Protein AF-A4XDZ7-F1 (afdb_monomer_lite)

Radius of gyration: 20.96 Å; chains: 1; bounding box: 52×63×55 Å

pLDDT: mean 89.03, std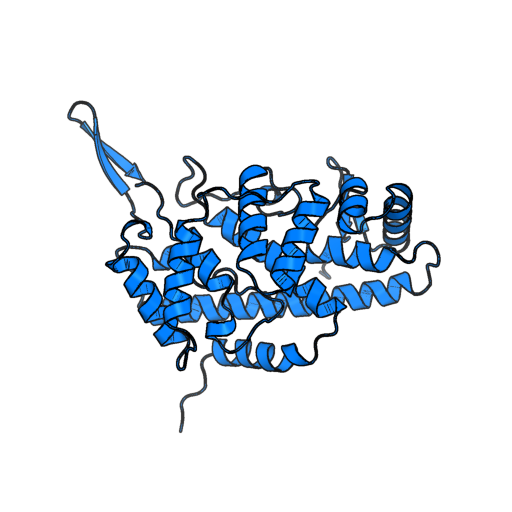 12.25, range [24.34, 98.31]

Foldseek 3Di:
DPDDDALLLVLVVVVLVCQVVDDPLLLLLLLLQQLLLQQLLLQLQPDDPPAPNPDDLDPQCSQLLRHPPVVVSQALLLVCLPQAFPSNVLSSVLSCLLVVHDHDDDCPLVLLVVLLVLLVVLPPAPPLLVSVVVSLCCCQPVPVLLAQFAWDWDQDPNDTDIDGDRGGPQSSNQSSQQRPCSSVPSPSGSHGLHQLRHSQSRYPDHPDDSSVVNSVSSSVSSVSSVVSSVQLVVQLVLQCVLCVPPPQAPCLSVLSSCCSRNHWGALSSSCRSVVHDSVRSVSSLVSCVVSQQWDQDPPPRTIHGDPDPPDD

InterPro domains:
  IPR036390 Winged helix DNA-binding domain superfamily [SSF46785] (253-297)

Organism: Novosphingobium aromaticivorans (strain ATCC 700278 / DSM 12444 / CCUG 56034 / CIP 105152 / NBRC 16084 / F199) (NCBI:txid279238)

Structure (mmCIF, N/CA/C/O backbone):
data_AF-A4XDZ7-F1
#
_entry.id   AF-A4XDZ7-F1
#
loop_
_atom_site.group_PDB
_atom_site.id
_atom_site.type_symbol
_atom_site.label_atom_id
_atom_site.label_alt_id
_atom_site.label_comp_id
_atom_site.label_asym_id
_atom_site.label_entity_id
_atom_site.label_seq_id
_atom_site.pdbx_PDB_ins_code
_atom_site.Cartn_x
_atom_site.Cartn_y
_atom_site.Cartn_z
_atom_site.occupancy
_atom_site.B_iso_or_equiv
_atom_site.auth_seq_id
_atom_site.auth_comp_id
_atom_site.auth_asym_id
_atom_site.auth_atom_id
_atom_site.pdbx_PDB_model_num
ATOM 1 N N . MET A 1 1 ? 12.292 -34.905 -16.513 1.00 53.25 1 MET A N 1
ATOM 2 C CA . MET A 1 1 ? 11.848 -34.264 -15.256 1.00 53.25 1 MET A CA 1
ATOM 3 C C . MET A 1 1 ? 11.649 -32.793 -15.546 1.00 53.25 1 MET A C 1
ATOM 5 O O . MET A 1 1 ? 12.565 -32.198 -16.099 1.00 53.25 1 MET A O 1
ATOM 9 N N . ALA A 1 2 ? 10.475 -32.234 -15.251 1.00 60.84 2 ALA A N 1
ATOM 10 C CA . ALA A 1 2 ? 10.301 -30.785 -15.309 1.00 60.84 2 ALA A CA 1
ATOM 11 C C . ALA A 1 2 ? 11.197 -30.134 -14.233 1.00 60.84 2 ALA A C 1
ATOM 13 O O . ALA A 1 2 ? 11.331 -30.719 -13.153 1.00 60.84 2 ALA A O 1
ATOM 14 N N . PRO A 1 3 ? 11.851 -28.996 -14.519 1.00 73.25 3 PRO A N 1
ATOM 15 C CA . PRO A 1 3 ? 12.635 -28.286 -13.516 1.00 73.25 3 PRO A CA 1
ATOM 16 C C . PRO A 1 3 ? 11.739 -27.861 -12.346 1.00 73.25 3 PRO A C 1
ATOM 18 O O . PRO A 1 3 ? 10.556 -27.572 -12.537 1.00 73.25 3 PRO A O 1
ATOM 21 N N . SER A 1 4 ? 12.297 -27.835 -11.134 1.00 78.38 4 SER A N 1
ATOM 22 C CA . SER A 1 4 ? 11.591 -27.302 -9.966 1.00 78.38 4 SER A CA 1
ATOM 23 C C . SER A 1 4 ? 11.175 -25.850 -10.225 1.00 78.38 4 SER A C 1
ATOM 25 O O . SER A 1 4 ? 11.979 -25.094 -10.780 1.00 78.38 4 SER A O 1
ATOM 27 N N . PRO A 1 5 ? 9.959 -25.440 -9.824 1.00 81.94 5 PRO A N 1
ATOM 28 C CA . PRO A 1 5 ? 9.524 -24.064 -10.008 1.00 81.94 5 PRO A CA 1
ATOM 29 C C . PRO A 1 5 ? 10.437 -23.114 -9.217 1.00 81.94 5 PRO A C 1
ATOM 31 O O . PRO A 1 5 ? 10.864 -23.461 -8.107 1.00 81.94 5 PRO A O 1
ATOM 34 N N . PRO A 1 6 ? 10.755 -21.924 -9.751 1.00 83.81 6 PRO A N 1
ATOM 35 C CA . PRO A 1 6 ? 11.525 -20.928 -9.024 1.00 83.81 6 PRO A CA 1
ATOM 36 C C . PRO A 1 6 ? 10.811 -20.497 -7.724 1.00 83.81 6 PRO A C 1
ATOM 38 O O . PRO A 1 6 ? 9.577 -20.509 -7.666 1.00 83.81 6 PRO A O 1
ATOM 41 N N . PRO A 1 7 ? 11.557 -20.082 -6.679 1.00 86.25 7 PRO A N 1
ATOM 42 C CA . PRO A 1 7 ? 11.000 -19.775 -5.354 1.00 86.25 7 PRO A CA 1
ATOM 43 C C . PRO A 1 7 ? 9.827 -18.788 -5.366 1.00 86.25 7 PRO A C 1
ATOM 45 O O . PRO A 1 7 ? 8.826 -19.009 -4.680 1.00 86.25 7 PRO A O 1
ATOM 48 N N . TRP A 1 8 ? 9.900 -17.762 -6.215 1.00 89.69 8 TRP A N 1
ATOM 49 C CA . TRP A 1 8 ? 8.858 -16.746 -6.327 1.00 89.69 8 TRP A CA 1
ATOM 50 C C . TRP A 1 8 ? 7.510 -17.314 -6.792 1.00 89.69 8 TRP A C 1
ATOM 52 O O . TRP A 1 8 ? 6.468 -16.859 -6.324 1.00 89.69 8 TRP A O 1
ATOM 62 N N . GLN A 1 9 ? 7.498 -18.343 -7.652 1.00 91.62 9 GLN A N 1
ATOM 63 C CA . GLN A 1 9 ? 6.253 -18.989 -8.090 1.00 91.62 9 GLN A CA 1
ATOM 64 C C . GLN A 1 9 ? 5.563 -19.686 -6.919 1.00 91.62 9 GLN A C 1
ATOM 66 O O . GLN A 1 9 ? 4.347 -19.596 -6.774 1.00 91.62 9 GLN A O 1
ATOM 71 N N . LEU A 1 10 ? 6.335 -20.334 -6.041 1.00 90.69 10 LEU A N 1
ATOM 72 C CA . LEU A 1 10 ? 5.794 -20.953 -4.831 1.00 90.69 10 LEU A CA 1
ATOM 73 C C . LEU A 1 10 ? 5.268 -19.901 -3.848 1.00 90.69 10 LEU A C 1
ATOM 75 O O . LEU A 1 10 ? 4.227 -20.117 -3.227 1.00 90.69 10 LEU A O 1
ATOM 79 N N . ALA A 1 11 ? 5.965 -18.771 -3.699 1.00 90.44 11 ALA A N 1
ATOM 80 C CA . ALA A 1 11 ? 5.512 -17.670 -2.851 1.00 90.44 11 ALA A CA 1
ATOM 81 C C . ALA A 1 11 ? 4.182 -17.082 -3.352 1.00 90.44 11 ALA A C 1
ATOM 83 O O . ALA A 1 11 ? 3.238 -16.948 -2.571 1.00 90.44 11 ALA A O 1
ATOM 84 N N . LEU A 1 12 ? 4.070 -16.810 -4.655 1.00 93.25 12 LEU A N 1
ATOM 85 C CA . LEU A 1 12 ? 2.840 -16.299 -5.261 1.00 93.25 12 LEU A CA 1
ATOM 86 C C . LEU A 1 12 ? 1.696 -17.313 -5.223 1.00 93.25 12 LEU A C 1
ATOM 88 O O . LEU A 1 12 ? 0.592 -16.933 -4.852 1.00 93.25 12 LEU A O 1
ATOM 92 N N . ALA A 1 13 ? 1.947 -18.595 -5.500 1.00 92.62 13 ALA A N 1
ATOM 93 C CA . ALA A 1 13 ? 0.916 -19.634 -5.424 1.00 92.62 13 ALA A CA 1
ATOM 94 C C . ALA A 1 13 ? 0.343 -19.782 -4.002 1.00 92.62 13 ALA A C 1
ATOM 96 O O . ALA A 1 13 ? -0.850 -20.016 -3.817 1.00 92.62 13 ALA A O 1
ATOM 97 N N . ARG A 1 14 ? 1.177 -19.606 -2.966 1.00 92.81 14 ARG A N 1
ATOM 98 C CA . ARG A 1 14 ? 0.709 -19.575 -1.568 1.00 92.81 14 ARG A CA 1
ATOM 99 C C . ARG A 1 14 ? -0.172 -18.362 -1.287 1.00 92.81 14 ARG A C 1
ATOM 101 O O . ARG A 1 14 ? -1.164 -18.500 -0.577 1.00 92.81 14 ARG A O 1
ATOM 108 N N . LEU A 1 15 ? 0.184 -17.193 -1.823 1.00 93.56 15 LEU A N 1
ATOM 109 C CA . LEU A 1 15 ? -0.649 -15.995 -1.714 1.00 93.56 15 LEU A CA 1
ATOM 110 C C . LEU A 1 15 ? -1.981 -16.196 -2.440 1.00 93.56 15 LEU A C 1
ATOM 112 O O . LEU A 1 15 ? -3.028 -16.001 -1.831 1.00 93.56 15 LEU A O 1
ATOM 116 N N . GLU A 1 16 ? -1.945 -16.656 -3.690 1.00 93.81 16 GLU A N 1
ATOM 117 C CA . GLU A 1 16 ? -3.125 -16.976 -4.495 1.00 93.81 16 GLU A CA 1
ATOM 118 C C . GLU A 1 16 ? -4.059 -17.941 -3.759 1.00 93.81 16 GLU A C 1
ATOM 120 O O . GLU A 1 16 ? -5.249 -17.666 -3.623 1.00 93.81 16 GLU A O 1
ATOM 125 N N . GLY A 1 17 ? -3.514 -19.020 -3.189 1.00 93.62 17 GLY A N 1
ATOM 126 C CA . GLY A 1 17 ? -4.283 -19.985 -2.410 1.00 93.62 17 GLY A CA 1
ATOM 127 C C . GLY A 1 17 ? -4.853 -19.429 -1.101 1.00 93.62 17 GLY A C 1
ATOM 128 O O . GLY A 1 17 ? -5.875 -19.923 -0.634 1.00 93.62 17 GLY A O 1
ATOM 129 N N . ALA A 1 18 ? -4.235 -18.407 -0.499 1.00 92.56 18 ALA A N 1
ATOM 130 C CA . ALA A 1 18 ? -4.707 -17.798 0.746 1.00 92.56 18 ALA A CA 1
ATOM 131 C C . ALA A 1 18 ? -5.792 -16.731 0.524 1.00 92.56 18 ALA A C 1
ATOM 133 O O . ALA A 1 18 ? -6.675 -16.567 1.369 1.00 92.56 18 ALA A O 1
ATOM 134 N N . LEU A 1 19 ? -5.731 -16.008 -0.598 1.00 93.00 19 LEU A N 1
ATOM 135 C CA . LEU A 1 19 ? -6.577 -14.849 -0.893 1.00 93.00 19 LEU A CA 1
ATOM 136 C C . LEU A 1 19 ? -8.094 -15.113 -0.783 1.00 93.00 19 LEU A C 1
ATOM 138 O O . LEU A 1 19 ? -8.770 -14.301 -0.144 1.00 93.00 19 LEU A O 1
ATOM 142 N N . PRO A 1 20 ? -8.653 -16.218 -1.320 1.00 92.19 20 PRO A N 1
ATOM 143 C CA . PRO A 1 20 ? -10.088 -16.501 -1.226 1.00 92.19 20 PRO A CA 1
ATOM 144 C C . PRO A 1 20 ? -10.600 -16.724 0.201 1.00 92.19 20 PRO A C 1
ATOM 146 O O . PRO A 1 20 ? -11.795 -16.592 0.448 1.00 92.19 20 PRO A O 1
ATOM 149 N N . PHE A 1 21 ? -9.713 -17.064 1.140 1.00 92.31 21 PHE A N 1
ATOM 150 C CA . PHE A 1 21 ? -10.066 -17.398 2.523 1.00 92.31 21 PHE A CA 1
ATOM 151 C C . PHE A 1 21 ? -9.830 -16.243 3.500 1.00 92.31 21 PHE A C 1
ATOM 153 O O . PHE A 1 21 ? -9.976 -16.411 4.713 1.00 92.31 21 PHE A O 1
ATOM 160 N N . LEU A 1 22 ? -9.448 -15.064 3.002 1.00 93.88 22 LEU A N 1
ATOM 161 C CA . LEU A 1 22 ? -9.273 -13.897 3.854 1.00 93.88 22 LEU A CA 1
ATOM 162 C C . LEU A 1 22 ? -10.634 -13.378 4.326 1.00 93.88 22 LEU A C 1
ATOM 164 O O . LEU A 1 22 ? -11.476 -12.971 3.527 1.00 93.88 22 LEU A O 1
ATOM 168 N N . GLY A 1 23 ? -10.824 -13.326 5.646 1.00 94.19 23 GLY A N 1
ATOM 169 C CA . GLY A 1 23 ? -11.923 -12.572 6.245 1.00 94.19 23 GLY A CA 1
ATOM 170 C C . GLY A 1 23 ? -11.817 -11.076 5.923 1.00 94.19 23 GLY A C 1
ATOM 171 O O . GLY A 1 23 ? -10.728 -10.564 5.643 1.00 94.19 23 GLY A O 1
ATOM 172 N N . ALA A 1 24 ? -12.942 -10.359 5.995 1.00 94.06 24 ALA A N 1
ATOM 173 C CA . ALA A 1 24 ? -13.018 -8.941 5.630 1.00 94.06 24 ALA A CA 1
ATOM 174 C C . ALA A 1 24 ? -11.997 -8.068 6.387 1.00 94.06 24 ALA A C 1
ATOM 176 O O . ALA A 1 24 ? -11.350 -7.212 5.782 1.00 94.06 24 ALA A O 1
ATOM 177 N N . GLU A 1 25 ? -11.799 -8.327 7.681 1.00 94.38 25 GLU A N 1
ATOM 178 C CA . GLU A 1 25 ? -10.855 -7.592 8.530 1.00 94.38 25 GLU A CA 1
ATOM 179 C C . GLU A 1 25 ? -9.396 -7.840 8.131 1.00 94.38 25 GLU A C 1
ATOM 181 O O . GLU A 1 25 ? -8.616 -6.897 7.991 1.00 94.38 25 GLU A O 1
ATOM 186 N N . VAL A 1 26 ? -9.025 -9.095 7.861 1.00 96.88 26 VAL A N 1
ATOM 187 C CA . VAL A 1 26 ? -7.673 -9.435 7.393 1.00 96.88 26 VAL A CA 1
ATOM 188 C C . VAL A 1 26 ? -7.421 -8.819 6.020 1.00 96.88 26 VAL A C 1
ATOM 190 O O . VAL A 1 26 ? -6.365 -8.231 5.803 1.00 96.88 26 VAL A O 1
ATOM 193 N N . GLY A 1 27 ? -8.397 -8.883 5.109 1.00 97.06 27 GLY A N 1
ATOM 194 C CA . GLY A 1 27 ? -8.302 -8.249 3.794 1.00 97.06 27 GLY A CA 1
ATOM 195 C C . GLY A 1 27 ? -8.123 -6.731 3.891 1.00 97.06 27 GLY A C 1
ATOM 196 O O . GL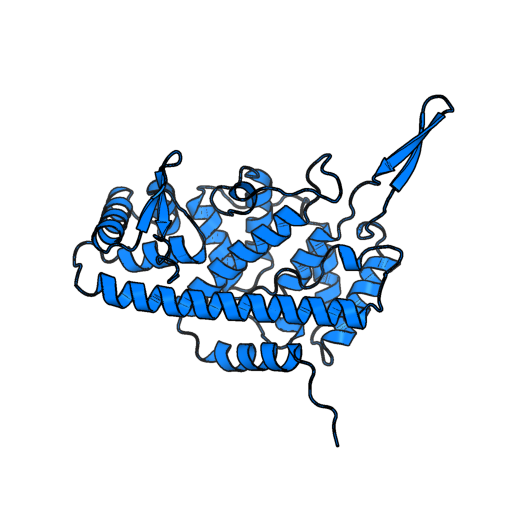Y A 1 27 ? -7.230 -6.168 3.263 1.00 97.06 27 GLY A O 1
ATOM 197 N N . GLN A 1 28 ? -8.913 -6.051 4.724 1.00 97.25 28 GLN A N 1
ATOM 198 C CA . GLN A 1 28 ? -8.754 -4.612 4.955 1.00 97.25 28 GLN A CA 1
ATOM 199 C C . GLN A 1 28 ? -7.403 -4.280 5.608 1.00 97.25 28 GLN A C 1
ATOM 201 O O . GLN A 1 28 ? -6.736 -3.332 5.190 1.00 97.25 28 GLN A O 1
ATOM 206 N N . GLY A 1 29 ? -6.976 -5.071 6.594 1.00 97.44 29 GLY A N 1
ATOM 207 C CA . GLY A 1 29 ? -5.685 -4.906 7.255 1.00 97.44 29 GLY A CA 1
ATOM 208 C C . GLY A 1 29 ? -4.510 -5.093 6.292 1.00 97.44 29 GLY A C 1
ATOM 209 O O . GLY A 1 29 ? -3.557 -4.315 6.342 1.00 97.44 29 GLY A O 1
ATOM 210 N N . LEU A 1 30 ? -4.597 -6.061 5.374 1.00 98.06 30 LEU A N 1
ATOM 211 C CA . LEU A 1 30 ? -3.591 -6.293 4.337 1.00 98.06 30 LEU A CA 1
ATOM 212 C C . LEU A 1 30 ? -3.538 -5.143 3.325 1.00 98.06 30 LEU A C 1
ATOM 214 O O . LEU A 1 30 ? -2.443 -4.717 2.960 1.00 98.06 30 LEU A O 1
ATOM 218 N N . ALA A 1 31 ? -4.685 -4.584 2.927 1.00 98.12 31 ALA A N 1
ATOM 219 C CA . ALA A 1 31 ? -4.721 -3.437 2.018 1.00 98.12 31 ALA A CA 1
ATOM 220 C C . ALA A 1 31 ? -4.061 -2.197 2.644 1.00 98.12 31 ALA A C 1
ATOM 222 O O . ALA A 1 31 ? -3.269 -1.516 1.992 1.00 98.12 31 ALA A O 1
ATOM 223 N N . LEU A 1 32 ? -4.339 -1.927 3.924 1.00 98.31 32 LEU A N 1
ATOM 224 C CA . LEU A 1 32 ? -3.713 -0.837 4.680 1.00 98.31 32 LEU A CA 1
ATOM 225 C C . LEU A 1 32 ? -2.198 -1.057 4.857 1.00 98.31 32 LEU A C 1
ATOM 227 O O . LEU A 1 32 ? -1.417 -0.126 4.655 1.00 98.31 32 LEU A O 1
ATOM 231 N N . ALA A 1 33 ? -1.772 -2.285 5.176 1.00 97.69 33 ALA A N 1
ATOM 232 C CA . ALA A 1 33 ? -0.355 -2.636 5.301 1.00 97.69 33 ALA A CA 1
ATOM 233 C C . ALA A 1 33 ? 0.390 -2.517 3.961 1.00 97.69 33 ALA A C 1
ATOM 235 O O . ALA A 1 33 ? 1.475 -1.933 3.908 1.00 97.69 33 ALA A O 1
ATOM 236 N N . SER A 1 34 ? -0.236 -2.974 2.874 1.00 97.06 34 SER A N 1
ATOM 237 C CA . SER A 1 34 ? 0.281 -2.848 1.508 1.00 97.06 34 SER A CA 1
ATOM 238 C C . SER A 1 34 ? 0.445 -1.387 1.106 1.00 97.06 34 SER A C 1
ATOM 240 O O . SER A 1 34 ? 1.473 -1.015 0.548 1.00 97.06 34 SER A O 1
ATOM 242 N N . LEU A 1 35 ? -0.525 -0.531 1.445 1.00 97.19 35 LEU A N 1
ATOM 243 C CA . LEU A 1 35 ? -0.445 0.909 1.201 1.00 97.19 35 LEU A CA 1
ATOM 244 C C . LEU A 1 35 ? 0.728 1.554 1.957 1.00 97.19 35 LEU A C 1
ATOM 246 O O . LEU A 1 35 ? 1.476 2.346 1.385 1.00 97.19 35 LEU A O 1
ATOM 250 N N . ARG A 1 36 ? 0.928 1.183 3.228 1.00 96.00 36 ARG A N 1
ATOM 251 C CA . ARG A 1 36 ? 2.068 1.640 4.038 1.00 96.00 36 ARG A CA 1
ATOM 252 C C . ARG A 1 36 ? 3.406 1.194 3.439 1.00 96.00 36 ARG A C 1
ATOM 254 O O . ARG A 1 36 ? 4.349 1.983 3.402 1.00 96.00 36 ARG A O 1
ATOM 261 N N . ARG A 1 37 ? 3.507 -0.053 2.968 1.00 95.69 37 ARG A N 1
ATOM 262 C CA . ARG A 1 37 ? 4.718 -0.567 2.310 1.00 95.69 37 ARG A CA 1
ATOM 263 C C . ARG A 1 37 ? 4.988 0.142 0.991 1.00 95.69 37 ARG A C 1
ATOM 265 O O . ARG A 1 37 ? 6.116 0.557 0.741 1.00 95.69 37 ARG A O 1
ATOM 272 N N . LEU A 1 38 ? 3.953 0.316 0.180 1.00 95.94 38 LEU A N 1
ATOM 273 C CA . LEU A 1 38 ? 4.047 1.013 -1.091 1.00 95.94 38 LEU A CA 1
ATOM 274 C C . LEU A 1 38 ? 4.519 2.454 -0.904 1.00 95.94 38 LEU A C 1
ATOM 276 O O . 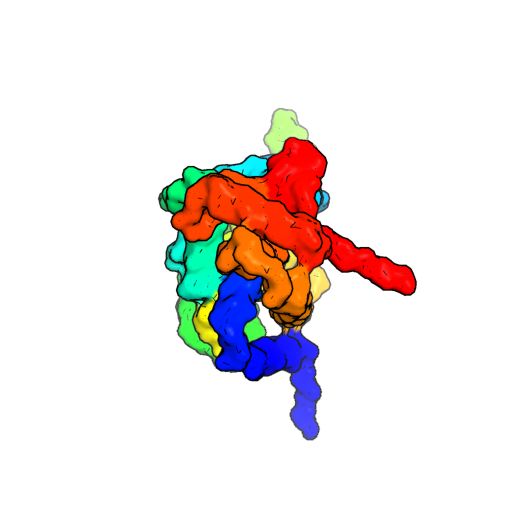LEU A 1 38 ? 5.385 2.892 -1.646 1.00 95.94 38 LEU A O 1
ATOM 280 N N . TRP A 1 39 ? 4.038 3.153 0.128 1.00 95.94 39 TRP A N 1
ATOM 281 C CA . TRP A 1 39 ? 4.538 4.484 0.474 1.00 95.94 39 TRP A CA 1
ATOM 282 C C . TRP A 1 39 ? 6.034 4.487 0.800 1.00 95.94 39 TRP A C 1
ATOM 284 O O . TRP A 1 39 ? 6.760 5.357 0.335 1.00 95.94 39 TRP A O 1
ATOM 294 N N . ARG A 1 40 ? 6.526 3.503 1.563 1.00 92.38 40 ARG A N 1
ATOM 295 C CA . ARG A 1 40 ? 7.960 3.388 1.871 1.00 92.38 40 ARG A CA 1
ATOM 296 C C . ARG A 1 40 ? 8.801 3.214 0.604 1.00 92.38 40 ARG A C 1
ATOM 298 O O . ARG A 1 40 ? 9.848 3.842 0.487 1.00 92.38 40 ARG A O 1
ATOM 305 N N . VAL A 1 41 ? 8.348 2.366 -0.320 1.00 91.75 41 VAL A N 1
ATOM 306 C CA . VAL A 1 41 ? 9.013 2.166 -1.617 1.00 91.75 41 VAL A CA 1
ATOM 307 C C . VAL A 1 41 ? 8.944 3.440 -2.455 1.00 91.75 41 VAL A C 1
ATOM 309 O O . VAL A 1 41 ? 9.969 3.877 -2.966 1.00 91.75 41 VAL A O 1
ATOM 312 N N . HIS A 1 42 ? 7.771 4.075 -2.518 1.00 91.44 42 HIS A N 1
ATOM 313 C CA . HIS A 1 42 ? 7.560 5.339 -3.217 1.00 91.44 42 HIS A CA 1
ATOM 314 C C . HIS A 1 42 ? 8.506 6.416 -2.706 1.00 91.44 42 HIS A C 1
ATOM 316 O O . HIS A 1 42 ? 9.269 6.951 -3.484 1.00 91.44 42 HIS A O 1
ATOM 322 N N . VAL A 1 43 ? 8.555 6.683 -1.401 1.00 88.69 43 VAL A N 1
ATOM 323 C CA . VAL A 1 43 ? 9.436 7.717 -0.836 1.00 88.69 43 VAL A CA 1
ATOM 324 C C . VAL A 1 43 ? 10.918 7.396 -1.034 1.00 88.69 43 VAL A C 1
ATOM 326 O O . VAL A 1 43 ? 11.705 8.312 -1.227 1.00 88.69 43 VAL A O 1
ATOM 329 N N . ARG A 1 44 ? 11.327 6.124 -1.017 1.00 85.00 44 ARG A N 1
ATOM 330 C CA . ARG A 1 44 ? 12.711 5.753 -1.354 1.00 85.00 44 ARG A CA 1
ATOM 331 C C . ARG A 1 44 ? 13.038 6.082 -2.815 1.00 85.00 44 ARG A C 1
ATOM 333 O O . ARG A 1 44 ? 14.130 6.560 -3.111 1.00 85.00 44 ARG A O 1
ATOM 340 N N . ASP A 1 45 ? 12.104 5.782 -3.714 1.00 81.12 45 ASP A N 1
ATOM 341 C CA . ASP A 1 45 ? 12.342 5.821 -5.153 1.00 81.12 45 ASP A CA 1
ATOM 342 C C . ASP A 1 45 ? 11.987 7.170 -5.789 1.00 81.12 45 ASP A C 1
ATOM 344 O O . ASP A 1 45 ? 12.520 7.495 -6.844 1.00 81.12 45 ASP A O 1
ATOM 348 N N . PHE A 1 46 ? 11.101 7.960 -5.193 1.00 77.69 46 PHE A N 1
ATOM 349 C CA . PHE A 1 46 ? 10.625 9.216 -5.754 1.00 77.69 46 PHE A CA 1
ATOM 350 C C . PHE A 1 46 ? 11.777 10.224 -5.868 1.00 77.69 46 PHE A C 1
ATOM 352 O O . PHE A 1 46 ? 12.647 10.271 -5.000 1.00 77.69 46 PHE A O 1
ATOM 359 N N . PRO A 1 47 ? 11.847 11.024 -6.940 1.00 68.50 47 PRO A N 1
ATOM 360 C CA . PRO A 1 47 ? 12.874 12.038 -7.085 1.00 68.50 47 PRO A CA 1
ATOM 361 C C . PRO A 1 47 ? 12.518 13.248 -6.223 1.00 68.50 47 PRO A C 1
ATOM 363 O O . PRO A 1 47 ? 11.911 14.203 -6.699 1.00 68.50 47 PRO A O 1
ATOM 366 N N . GLN A 1 48 ? 12.876 13.232 -4.940 1.00 65.62 48 GLN A N 1
ATOM 367 C CA . GLN A 1 48 ? 12.854 14.479 -4.183 1.00 65.62 48 GLN A CA 1
ATOM 368 C C . GLN A 1 48 ? 14.011 15.374 -4.643 1.00 65.62 48 GLN A C 1
ATOM 370 O O . GLN A 1 48 ? 15.103 14.892 -4.960 1.00 65.62 48 GLN A O 1
ATOM 375 N N . GLU A 1 49 ? 13.764 16.682 -4.688 1.00 55.09 49 GLU A N 1
ATOM 376 C CA . GLU A 1 49 ? 14.723 17.679 -5.169 1.00 55.09 49 GLU A CA 1
ATOM 377 C C . GLU A 1 49 ? 16.121 17.472 -4.551 1.00 55.09 49 GLU A C 1
ATOM 379 O O . GLU A 1 49 ? 16.282 17.449 -3.331 1.00 55.09 49 GLU A O 1
ATOM 384 N N . ASN A 1 50 ? 17.141 17.343 -5.409 1.00 46.59 50 ASN A N 1
ATOM 385 C CA . ASN A 1 50 ? 18.569 17.316 -5.054 1.00 46.59 50 ASN A CA 1
ATOM 386 C C . ASN A 1 50 ? 19.055 16.160 -4.166 1.00 46.59 50 ASN A C 1
ATOM 388 O O . ASN A 1 50 ? 20.121 16.260 -3.554 1.00 46.59 50 ASN A O 1
ATOM 392 N N . GLN A 1 51 ? 18.333 15.045 -4.099 1.00 56.12 51 GLN A N 1
ATOM 393 C CA . GLN A 1 51 ? 18.775 13.913 -3.294 1.00 56.12 51 GLN A CA 1
ATOM 394 C C . GLN A 1 51 ? 19.529 12.894 -4.163 1.00 56.12 51 GLN A C 1
ATOM 396 O O . GLN A 1 51 ? 18.960 12.213 -5.020 1.00 56.12 51 GLN A O 1
ATOM 401 N N . GLY A 1 52 ? 20.851 12.824 -3.963 1.00 50.81 52 GLY A N 1
ATOM 402 C CA . GLY A 1 52 ? 21.746 11.893 -4.659 1.00 50.81 52 GLY A CA 1
ATOM 403 C C . GLY A 1 52 ? 21.316 10.419 -4.532 1.00 50.81 52 GLY A C 1
ATOM 404 O O . GLY A 1 52 ? 20.401 10.101 -3.771 1.00 50.81 52 GLY A O 1
ATOM 405 N N . PRO A 1 53 ? 21.935 9.491 -5.279 1.00 51.28 53 PRO A N 1
ATOM 406 C CA . PRO A 1 53 ? 21.499 8.089 -5.379 1.00 51.28 53 PRO A CA 1
ATOM 407 C C . PRO A 1 53 ? 21.441 7.326 -4.039 1.00 51.28 53 PRO A C 1
ATOM 409 O O . PRO A 1 53 ? 20.692 6.361 -3.927 1.00 51.28 53 PRO A O 1
ATOM 412 N N . GLU A 1 54 ? 22.154 7.786 -3.008 1.00 54.38 54 GLU A N 1
ATOM 413 C CA . GLU A 1 54 ? 22.168 7.200 -1.655 1.00 54.38 54 GLU A CA 1
ATOM 414 C C . GLU A 1 54 ? 21.107 7.786 -0.707 1.00 54.38 54 GLU A C 1
ATOM 416 O O . GLU A 1 54 ? 21.196 7.621 0.511 1.00 54.38 54 GLU A O 1
ATOM 421 N N . HIS A 1 55 ? 20.110 8.505 -1.233 1.00 63.31 55 HIS A N 1
ATOM 422 C CA . HIS A 1 55 ? 19.092 9.127 -0.398 1.00 63.31 55 HIS A CA 1
ATOM 423 C C . HIS A 1 55 ? 18.397 8.117 0.523 1.00 63.31 55 HIS A C 1
ATOM 425 O O . HIS A 1 55 ? 17.657 7.238 0.077 1.00 63.31 55 HIS A O 1
ATOM 431 N N . ASN A 1 56 ? 18.598 8.295 1.827 1.00 65.00 56 ASN A N 1
ATOM 432 C CA . ASN A 1 56 ? 17.797 7.656 2.850 1.00 65.00 56 ASN A CA 1
ATOM 433 C C . ASN A 1 56 ? 16.797 8.687 3.395 1.00 65.00 56 ASN A C 1
ATOM 435 O O . ASN A 1 56 ? 17.215 9.613 4.096 1.00 65.00 56 ASN A O 1
ATOM 439 N N . PRO A 1 57 ? 15.492 8.531 3.123 1.00 66.12 57 PRO A N 1
ATOM 440 C CA . PRO A 1 57 ? 14.470 9.471 3.579 1.00 66.12 57 PRO A CA 1
ATOM 441 C C . PRO A 1 57 ? 14.301 9.472 5.102 1.00 66.12 57 PRO A C 1
ATOM 443 O O . PRO A 1 57 ? 13.679 10.371 5.659 1.00 66.12 57 PRO A O 1
ATOM 446 N N . GLY A 1 58 ? 14.884 8.495 5.801 1.00 69.69 58 GLY A N 1
ATOM 447 C CA . GLY A 1 58 ? 14.726 8.331 7.236 1.00 69.69 58 GLY A CA 1
ATOM 448 C C . GLY A 1 58 ? 13.393 7.677 7.599 1.00 69.69 58 GLY A C 1
ATOM 449 O O . GLY A 1 58 ? 12.476 7.532 6.786 1.00 69.69 58 GLY A O 1
ATOM 450 N N . LEU A 1 59 ? 13.292 7.239 8.855 1.00 70.69 59 LEU A N 1
ATOM 451 C CA . LEU A 1 59 ? 12.141 6.473 9.346 1.00 70.69 59 LEU A CA 1
ATOM 452 C C . LEU A 1 59 ? 10.837 7.281 9.314 1.00 70.69 59 LEU A C 1
ATOM 454 O O . LEU A 1 59 ? 9.784 6.732 9.001 1.00 70.69 59 LEU A O 1
ATOM 458 N N . GLU A 1 60 ? 10.911 8.578 9.600 1.00 73.56 60 GLU A N 1
ATOM 459 C CA . GLU A 1 60 ? 9.739 9.455 9.677 1.00 73.56 60 GLU A CA 1
ATOM 460 C C . GLU A 1 60 ? 9.132 9.743 8.297 1.00 73.56 60 GLU A C 1
ATOM 462 O O . GLU A 1 60 ? 7.913 9.704 8.134 1.00 73.56 60 GLU A O 1
ATOM 467 N N . ALA A 1 61 ? 9.954 9.947 7.265 1.00 77.31 61 ALA A N 1
ATOM 468 C CA . ALA A 1 61 ? 9.461 10.130 5.901 1.00 77.31 61 ALA A CA 1
ATOM 469 C C . ALA A 1 61 ? 8.799 8.872 5.328 1.00 77.31 61 ALA A C 1
ATOM 471 O O . ALA A 1 61 ? 7.818 8.971 4.584 1.00 77.31 61 ALA A O 1
ATOM 472 N N . ALA A 1 62 ? 9.321 7.698 5.690 1.00 83.25 62 ALA A N 1
ATOM 473 C CA . ALA A 1 62 ? 8.797 6.396 5.292 1.00 83.25 62 ALA A CA 1
ATOM 474 C C . ALA A 1 62 ? 7.494 6.011 6.019 1.00 83.25 62 ALA A C 1
ATOM 476 O O . ALA A 1 62 ? 6.838 5.035 5.642 1.00 83.25 62 ALA A O 1
ATOM 477 N N . GLU A 1 63 ? 7.095 6.751 7.054 1.00 90.19 63 GLU A N 1
ATOM 478 C CA . GLU A 1 63 ? 5.856 6.523 7.788 1.00 90.19 63 GLU A CA 1
ATOM 479 C C . GLU A 1 63 ? 4.699 7.277 7.125 1.00 90.19 63 GLU A C 1
ATOM 481 O O . GLU A 1 63 ? 4.543 8.481 7.300 1.00 90.19 63 GLU A O 1
ATOM 486 N N . LEU A 1 64 ? 3.852 6.569 6.370 1.00 94.38 64 LEU A N 1
ATOM 487 C CA . LEU A 1 64 ? 2.764 7.159 5.573 1.00 94.38 64 LEU A CA 1
ATOM 488 C C . LEU A 1 64 ? 1.950 8.218 6.335 1.00 94.38 64 LEU A C 1
ATOM 490 O O . LEU A 1 64 ? 1.697 9.313 5.835 1.00 94.38 64 LEU A O 1
ATOM 494 N N . THR A 1 65 ? 1.558 7.936 7.573 1.00 93.25 65 THR A N 1
ATOM 495 C CA . THR A 1 65 ? 0.685 8.826 8.349 1.00 93.25 65 THR A CA 1
ATOM 496 C C . THR A 1 65 ? 1.402 10.046 8.939 1.00 93.25 65 THR A C 1
ATOM 498 O O . THR A 1 65 ? 0.737 11.058 9.203 1.00 93.25 65 THR A O 1
ATOM 501 N N . ARG A 1 66 ? 2.727 9.981 9.122 1.00 91.19 66 ARG A N 1
ATOM 502 C CA . ARG A 1 66 ? 3.552 11.031 9.749 1.00 91.19 66 ARG A CA 1
ATOM 503 C C . ARG A 1 66 ? 4.518 11.740 8.802 1.00 91.19 66 ARG A C 1
ATOM 505 O O . ARG A 1 66 ? 5.007 12.800 9.164 1.00 91.19 66 ARG A O 1
ATOM 512 N N . SER A 1 67 ? 4.728 11.222 7.595 1.00 90.00 67 SER A N 1
ATOM 513 C CA . SER A 1 67 ? 5.668 11.779 6.623 1.00 90.00 67 SER A CA 1
ATOM 514 C C . SER A 1 67 ? 5.467 13.278 6.402 1.00 90.00 67 SER A C 1
ATOM 516 O O . SER A 1 67 ? 4.325 13.745 6.251 1.00 90.00 67 SER A O 1
ATOM 518 N N . TRP A 1 68 ? 6.580 14.015 6.344 1.00 87.38 68 TRP A N 1
ATOM 519 C CA . TRP A 1 68 ? 6.603 15.449 6.055 1.00 87.38 68 TRP A CA 1
ATOM 520 C C . TRP A 1 68 ? 6.271 15.770 4.590 1.00 87.38 68 TRP A C 1
ATOM 522 O O . TRP A 1 68 ? 5.918 16.907 4.282 1.00 87.38 68 TRP A O 1
ATOM 532 N N . TYR A 1 69 ? 6.291 14.778 3.692 1.00 89.81 69 TYR A N 1
ATOM 533 C CA . TYR A 1 69 ? 5.890 14.922 2.289 1.00 89.81 69 TYR A CA 1
ATOM 534 C C . TYR A 1 69 ? 4.360 14.971 2.132 1.00 89.81 69 TYR A C 1
ATOM 536 O O . TYR A 1 69 ? 3.741 14.090 1.540 1.00 89.81 69 TYR A O 1
ATOM 544 N N . ALA A 1 70 ? 3.713 15.989 2.705 1.00 90.94 70 ALA A N 1
ATOM 545 C CA . ALA A 1 70 ? 2.254 16.050 2.800 1.00 90.94 70 ALA A CA 1
ATOM 546 C C . ALA A 1 70 ? 1.545 16.152 1.438 1.00 90.94 70 ALA A C 1
ATOM 548 O O . ALA A 1 70 ? 0.534 15.475 1.241 1.00 90.94 70 ALA A O 1
ATOM 549 N N . ASN A 1 71 ? 2.074 16.968 0.518 1.00 91.44 71 ASN A N 1
ATOM 550 C CA . ASN A 1 71 ? 1.520 17.123 -0.831 1.00 91.44 71 ASN A CA 1
ATOM 551 C C . ASN A 1 71 ? 1.713 15.844 -1.649 1.00 91.44 71 ASN A C 1
ATOM 553 O O . ASN A 1 71 ? 0.744 15.325 -2.190 1.00 91.44 71 ASN A O 1
ATOM 557 N N . GLU A 1 72 ? 2.924 15.284 -1.626 1.00 91.81 72 GLU A N 1
ATOM 558 C CA . GLU A 1 72 ? 3.233 14.024 -2.307 1.00 91.81 72 GLU A CA 1
ATOM 559 C C . GLU A 1 72 ? 2.365 12.879 -1.787 1.00 91.81 72 GLU A C 1
ATOM 561 O O . GLU A 1 72 ? 1.765 12.141 -2.557 1.00 91.81 72 GLU A O 1
ATOM 566 N N . ARG A 1 73 ? 2.197 12.774 -0.462 1.00 94.25 73 ARG A N 1
ATOM 567 C CA . ARG A 1 73 ? 1.291 11.795 0.144 1.00 94.25 73 ARG A CA 1
ATOM 568 C C . ARG A 1 73 ? -0.130 11.958 -0.368 1.00 94.25 73 ARG A C 1
ATOM 570 O O . ARG A 1 73 ? -0.794 10.960 -0.633 1.00 94.25 73 ARG A O 1
ATOM 577 N N . ARG A 1 74 ? -0.630 13.192 -0.455 1.00 95.88 74 ARG A N 1
ATOM 578 C CA . ARG A 1 74 ? -1.983 13.451 -0.953 1.00 95.88 74 ARG A CA 1
ATOM 579 C C . ARG A 1 74 ? -2.112 12.994 -2.404 1.00 95.88 74 ARG A C 1
ATOM 581 O O . ARG A 1 74 ? -3.088 12.318 -2.720 1.00 95.88 74 ARG A O 1
ATOM 588 N N . ASP A 1 75 ? -1.150 13.328 -3.252 1.00 94.75 75 ASP A N 1
ATOM 589 C CA . ASP A 1 75 ? -1.178 13.005 -4.679 1.00 94.75 75 ASP A CA 1
ATOM 590 C C . ASP A 1 75 ? -1.047 11.485 -4.900 1.00 94.75 75 ASP A C 1
ATOM 592 O O . ASP A 1 75 ? -1.908 10.889 -5.552 1.00 94.75 75 ASP A O 1
ATOM 596 N N . PHE A 1 76 ? -0.104 10.833 -4.211 1.00 95.62 76 PHE A N 1
ATOM 597 C CA . PHE A 1 76 ? 0.058 9.376 -4.144 1.00 95.62 76 PHE A CA 1
ATOM 598 C C . PHE A 1 76 ? -1.234 8.652 -3.731 1.00 95.62 76 PHE A C 1
ATOM 600 O O . PHE A 1 76 ? -1.710 7.753 -4.428 1.00 95.62 76 PHE A O 1
ATOM 607 N N . LEU A 1 77 ? -1.844 9.054 -2.609 1.00 97.44 77 LEU A N 1
ATOM 608 C CA . LEU A 1 77 ? -3.078 8.433 -2.121 1.00 97.44 77 LEU A CA 1
ATOM 609 C C . LEU A 1 77 ? -4.251 8.674 -3.079 1.00 97.44 77 LEU A C 1
ATOM 611 O O . LEU A 1 77 ? -5.069 7.779 -3.284 1.00 97.44 77 LEU A O 1
ATOM 615 N N . SER A 1 78 ? -4.333 9.860 -3.683 1.00 97.31 78 SER A N 1
ATOM 616 C CA . SER A 1 78 ? -5.389 10.190 -4.645 1.00 97.31 78 SER A CA 1
ATOM 617 C C . SER A 1 78 ? -5.268 9.346 -5.911 1.00 97.31 78 SER A C 1
ATOM 619 O O . SER A 1 78 ? -6.269 8.837 -6.413 1.00 97.31 78 SER A O 1
ATOM 621 N N . TRP A 1 79 ? -4.045 9.144 -6.403 1.00 97.12 79 TRP A N 1
ATOM 622 C CA . TRP A 1 79 ? -3.793 8.296 -7.561 1.00 97.12 79 TRP A CA 1
ATOM 623 C C . TRP A 1 79 ? -4.174 6.834 -7.288 1.00 97.12 79 TRP A C 1
ATOM 625 O O . TRP A 1 79 ? -4.932 6.247 -8.062 1.00 97.12 79 TRP A O 1
ATOM 635 N N . ILE A 1 80 ? -3.782 6.272 -6.138 1.00 97.19 80 ILE A N 1
ATOM 636 C CA . ILE A 1 80 ? -4.193 4.912 -5.734 1.0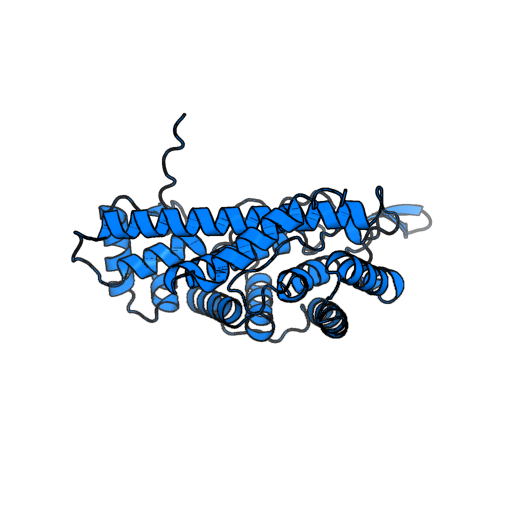0 97.19 80 ILE A CA 1
ATOM 637 C C . ILE A 1 80 ? -5.712 4.815 -5.566 1.00 97.19 80 ILE A C 1
ATOM 639 O O . ILE A 1 80 ? -6.313 3.823 -5.976 1.00 97.19 80 ILE A O 1
ATOM 643 N N . GLY A 1 81 ? -6.347 5.851 -5.011 1.00 96.50 81 GLY A N 1
ATOM 644 C CA . GLY A 1 81 ? -7.803 5.951 -4.894 1.00 96.50 81 GLY A CA 1
ATOM 645 C C . GLY A 1 81 ? -8.536 5.777 -6.229 1.00 96.50 81 GLY A C 1
ATOM 646 O O . GLY A 1 81 ? -9.627 5.208 -6.251 1.00 96.50 81 GLY A O 1
ATOM 647 N N . ARG A 1 82 ? -7.918 6.210 -7.338 1.00 95.62 82 ARG A N 1
ATOM 648 C CA . ARG A 1 82 ? -8.472 6.115 -8.698 1.00 95.62 82 ARG A CA 1
ATOM 649 C C . ARG A 1 82 ? -8.041 4.867 -9.468 1.00 95.62 82 ARG A C 1
ATOM 651 O O . ARG A 1 82 ? -8.823 4.363 -10.268 1.00 95.62 82 ARG A O 1
ATOM 658 N N . ARG A 1 83 ? -6.799 4.408 -9.290 1.00 95.38 83 ARG A N 1
ATOM 659 C CA . ARG A 1 83 ? -6.170 3.377 -10.141 1.00 95.38 83 ARG A CA 1
ATOM 660 C C . ARG A 1 83 ? -6.004 2.011 -9.473 1.00 95.38 83 ARG A C 1
ATOM 662 O O . ARG A 1 83 ? -5.769 1.025 -10.175 1.00 95.38 83 ARG A O 1
ATOM 669 N N . GLY A 1 84 ? -6.079 1.949 -8.145 1.00 94.06 84 GLY A N 1
ATOM 670 C CA . GLY A 1 84 ? -5.898 0.722 -7.372 1.00 94.06 84 GLY A CA 1
ATOM 671 C C . GLY A 1 84 ? -7.118 -0.202 -7.401 1.00 94.06 84 GLY A C 1
ATOM 672 O O . GLY A 1 84 ? -8.219 0.187 -7.791 1.00 94.06 84 GLY A O 1
ATOM 673 N N . SER A 1 85 ? -6.934 -1.438 -6.929 1.00 93.88 85 SER A N 1
ATOM 674 C CA . SER A 1 85 ? -8.050 -2.364 -6.700 1.00 93.88 85 SER A CA 1
ATOM 675 C C . SER A 1 85 ? -9.042 -1.784 -5.675 1.00 93.88 85 SER A C 1
ATOM 677 O O . SER A 1 85 ? -8.650 -0.963 -4.838 1.00 93.88 85 SER A O 1
ATOM 679 N N . PRO A 1 86 ? -10.324 -2.204 -5.661 1.00 95.50 86 PRO A N 1
ATOM 680 C CA . PRO A 1 86 ? -11.308 -1.647 -4.732 1.00 95.50 86 PRO A CA 1
ATOM 681 C C . PRO A 1 86 ? -10.875 -1.646 -3.251 1.00 95.50 86 PRO A C 1
ATOM 683 O O . PRO A 1 86 ? -11.131 -0.645 -2.575 1.00 95.50 86 PRO A O 1
ATOM 686 N N . PRO A 1 87 ? -10.202 -2.687 -2.713 1.00 95.88 87 PRO A N 1
ATOM 687 C CA . PRO A 1 87 ? -9.667 -2.637 -1.352 1.00 95.88 87 PRO A CA 1
ATOM 688 C C . PRO A 1 87 ? -8.566 -1.586 -1.154 1.00 95.88 87 PRO A C 1
ATOM 690 O O . PRO A 1 87 ? -8.610 -0.855 -0.164 1.00 95.88 87 PRO A O 1
ATOM 693 N N . LEU A 1 88 ? -7.618 -1.461 -2.090 1.00 96.94 88 LEU A N 1
ATOM 694 C CA . LEU A 1 88 ? -6.554 -0.452 -2.020 1.00 96.94 88 LEU A CA 1
ATOM 695 C C . LEU A 1 88 ? -7.113 0.968 -2.152 1.00 96.94 88 LEU A C 1
ATOM 697 O O . LEU A 1 88 ? -6.739 1.849 -1.383 1.00 96.94 88 LEU A O 1
ATOM 701 N N . ALA A 1 89 ? -8.072 1.181 -3.053 1.00 97.31 89 ALA A N 1
ATOM 702 C CA . ALA A 1 89 ? -8.749 2.463 -3.211 1.00 97.31 89 ALA A CA 1
ATOM 703 C C . ALA A 1 89 ? -9.504 2.876 -1.934 1.00 97.31 89 ALA A C 1
ATOM 705 O O . ALA A 1 89 ? -9.502 4.044 -1.541 1.00 97.31 89 ALA A O 1
ATOM 706 N N . ARG A 1 90 ? -10.141 1.922 -1.237 1.00 97.19 90 ARG A N 1
ATOM 707 C CA . ARG A 1 90 ? -10.742 2.175 0.085 1.00 97.19 90 ARG A CA 1
ATOM 708 C C . ARG A 1 90 ? -9.687 2.515 1.138 1.00 97.19 90 ARG A C 1
ATOM 710 O O . ARG A 1 90 ? -9.877 3.490 1.858 1.00 97.19 90 ARG A O 1
ATOM 717 N N . ALA A 1 91 ? -8.585 1.768 1.200 1.00 98.00 91 ALA A N 1
ATOM 718 C CA . ALA A 1 91 ? -7.482 2.047 2.120 1.00 98.00 91 ALA A CA 1
ATOM 719 C C . ALA A 1 91 ? -6.891 3.453 1.899 1.00 98.00 91 ALA A C 1
ATOM 721 O O . ALA A 1 91 ? -6.667 4.188 2.861 1.00 98.00 91 ALA A O 1
ATOM 722 N N . ALA A 1 92 ? -6.713 3.862 0.640 1.00 98.06 92 ALA A N 1
ATOM 723 C CA . ALA A 1 92 ? -6.192 5.178 0.290 1.00 98.06 92 ALA A CA 1
ATOM 724 C C . ALA A 1 92 ? -7.146 6.315 0.687 1.00 98.06 92 ALA A C 1
ATOM 726 O O . ALA A 1 92 ? -6.722 7.287 1.313 1.00 98.06 92 ALA A O 1
ATOM 727 N N . ARG A 1 93 ? -8.450 6.165 0.415 1.00 97.62 93 ARG A N 1
ATOM 728 C CA . ARG A 1 93 ? -9.474 7.129 0.855 1.00 97.62 93 ARG A CA 1
ATOM 729 C C . ARG A 1 93 ? -9.570 7.232 2.372 1.00 97.62 93 ARG A C 1
ATOM 731 O O . ARG A 1 93 ? -9.705 8.333 2.895 1.00 97.62 93 ARG A O 1
ATOM 738 N N . LEU A 1 94 ? -9.436 6.113 3.083 1.00 97.75 94 LEU A N 1
ATOM 739 C CA . LEU A 1 94 ? -9.382 6.113 4.543 1.00 97.75 94 LEU A CA 1
ATOM 740 C C . LEU A 1 94 ? -8.166 6.899 5.050 1.00 97.75 94 LEU A C 1
ATOM 742 O O . LEU A 1 94 ? -8.299 7.717 5.959 1.00 97.75 94 LEU A O 1
ATOM 746 N N . ALA A 1 95 ? -6.992 6.705 4.443 1.00 97.75 95 ALA A N 1
ATOM 747 C CA . ALA A 1 95 ? -5.791 7.457 4.795 1.00 97.75 95 ALA A CA 1
ATOM 748 C C . ALA A 1 95 ? -5.947 8.967 4.520 1.00 97.75 95 ALA A C 1
ATOM 750 O O . ALA A 1 95 ? -5.574 9.781 5.367 1.00 97.75 95 ALA A O 1
ATOM 751 N N . LEU A 1 96 ? -6.556 9.354 3.392 1.00 97.94 96 LEU A N 1
ATOM 752 C CA . LEU A 1 96 ? -6.898 10.752 3.087 1.00 97.94 96 LEU A CA 1
ATOM 753 C C . LEU A 1 96 ? -7.858 11.343 4.131 1.00 97.94 96 LEU A C 1
ATOM 755 O O . LEU A 1 96 ? -7.595 12.421 4.673 1.00 97.94 96 LEU A O 1
ATOM 759 N N . ALA A 1 97 ? -8.923 10.613 4.476 1.00 97.56 97 ALA A N 1
ATOM 760 C CA . ALA A 1 97 ? -9.889 11.018 5.495 1.00 97.56 97 ALA A CA 1
ATOM 761 C C . ALA A 1 97 ? -9.215 11.216 6.859 1.00 97.56 97 ALA A C 1
ATOM 763 O O . ALA A 1 97 ? -9.389 12.257 7.495 1.00 97.56 97 ALA A O 1
ATOM 764 N N . ALA A 1 98 ? -8.356 10.278 7.273 1.00 97.44 98 ALA A N 1
ATOM 765 C CA . ALA A 1 98 ? -7.581 10.388 8.506 1.00 97.44 98 ALA A CA 1
ATOM 766 C C . ALA A 1 98 ? -6.797 11.709 8.549 1.00 97.44 98 ALA A C 1
ATOM 768 O O . ALA A 1 98 ? -6.852 12.451 9.537 1.00 97.44 98 ALA A O 1
ATOM 769 N N . LYS A 1 99 ? -6.130 12.066 7.446 1.00 96.69 99 LYS A N 1
ATOM 770 C CA . LYS A 1 99 ? -5.364 13.314 7.326 1.00 96.69 99 LYS A CA 1
ATOM 771 C C . LYS A 1 99 ? -6.225 14.564 7.124 1.00 96.69 99 LYS A C 1
ATOM 773 O O . LYS A 1 99 ? -5.682 15.660 7.212 1.00 96.69 99 LYS A O 1
ATOM 778 N N . GLY A 1 100 ? -7.539 14.426 6.942 1.00 95.69 100 GLY A N 1
ATOM 779 C CA . GLY A 1 100 ? -8.443 15.549 6.688 1.00 95.69 100 GLY A CA 1
ATOM 780 C C . GLY A 1 100 ? -8.175 16.220 5.341 1.00 95.69 100 GLY A C 1
ATOM 781 O O . GLY A 1 100 ? -8.392 17.418 5.199 1.00 95.69 100 GLY A O 1
ATOM 782 N N . THR A 1 101 ? -7.650 15.462 4.378 1.00 94.31 101 THR A N 1
ATOM 783 C CA . THR A 1 101 ? -7.286 15.947 3.045 1.00 94.31 101 THR A CA 1
ATOM 784 C C . THR A 1 101 ? -8.257 15.408 2.009 1.00 94.31 101 THR A C 1
ATOM 786 O O . THR A 1 101 ? -8.620 14.235 2.057 1.00 94.31 101 THR A O 1
ATOM 789 N N . THR A 1 102 ? -8.637 16.243 1.049 1.00 90.88 102 THR A N 1
ATOM 790 C CA . THR A 1 102 ? -9.412 15.826 -0.123 1.00 90.88 102 THR A CA 1
ATOM 791 C C . THR A 1 102 ? -8.505 15.247 -1.205 1.00 90.88 102 THR A C 1
ATOM 793 O O . THR A 1 102 ? -7.289 15.461 -1.188 1.00 90.88 102 THR A O 1
ATOM 796 N N . GLU A 1 103 ? -9.108 14.538 -2.159 1.00 91.50 103 GLU A N 1
ATOM 797 C CA . GLU A 1 103 ? -8.396 14.058 -3.342 1.00 91.50 103 GLU A CA 1
ATOM 798 C C . GLU A 1 103 ? -7.774 15.212 -4.142 1.00 91.50 103 GLU A C 1
ATOM 800 O O . GLU A 1 103 ? -8.275 16.339 -4.169 1.00 91.50 103 GLU A O 1
ATOM 805 N N . SER A 1 104 ? -6.662 14.893 -4.792 1.00 91.50 104 SER A N 1
ATOM 806 C CA . SER A 1 104 ? -5.890 15.752 -5.680 1.00 91.50 104 SER A CA 1
ATOM 807 C C . SER A 1 104 ? -5.878 15.166 -7.089 1.00 91.50 104 SER A C 1
ATOM 809 O O . SER A 1 104 ? -5.813 13.946 -7.262 1.00 91.50 104 SER A O 1
ATOM 811 N N . PHE A 1 105 ? -5.923 16.032 -8.098 1.00 88.94 105 PHE A N 1
ATOM 812 C CA . PHE A 1 105 ? -5.956 15.671 -9.521 1.00 88.94 105 PHE A CA 1
ATOM 813 C C . PHE A 1 105 ? -4.782 16.312 -10.274 1.00 88.94 105 PHE A C 1
ATOM 815 O O . PHE A 1 105 ? -4.929 16.763 -11.405 1.00 88.94 105 PHE A O 1
ATOM 822 N N . THR A 1 106 ? -3.628 16.414 -9.612 1.00 82.56 106 THR A N 1
ATOM 823 C CA . THR A 1 106 ? -2.390 16.915 -10.214 1.00 82.56 106 THR A CA 1
ATOM 824 C C . THR A 1 106 ? -1.860 15.944 -11.268 1.00 82.56 106 THR A C 1
ATOM 826 O O . THR A 1 106 ? -2.066 14.732 -11.179 1.00 82.56 106 THR A O 1
ATOM 829 N N . SER A 1 107 ? -1.118 16.486 -12.233 1.00 83.69 107 SER A N 1
ATOM 830 C CA . SER A 1 107 ? -0.396 15.728 -13.261 1.00 83.69 107 SER A CA 1
ATOM 831 C C . SER A 1 107 ? 0.889 15.064 -12.747 1.00 83.69 107 SER A C 1
ATOM 833 O O . SER A 1 107 ? 1.624 14.444 -13.510 1.00 83.69 107 SER A O 1
ATOM 835 N N . ALA A 1 108 ? 1.188 15.167 -11.445 1.00 84.38 108 ALA A N 1
ATOM 836 C CA . ALA A 1 108 ? 2.404 14.603 -10.853 1.00 84.38 108 ALA A CA 1
ATOM 837 C C . ALA A 1 108 ? 2.514 13.084 -11.077 1.00 84.38 108 ALA A C 1
ATOM 839 O O . ALA A 1 108 ? 3.612 12.551 -11.206 1.00 84.38 108 ALA A O 1
ATOM 840 N N . CYS A 1 109 ? 1.374 12.393 -11.177 1.00 89.31 109 CYS A N 1
ATOM 841 C CA . CYS A 1 109 ? 1.309 10.958 -11.438 1.00 89.31 109 CYS A CA 1
ATOM 842 C C . CYS A 1 109 ? 1.078 10.596 -12.918 1.00 89.31 109 CYS A C 1
ATOM 844 O O . CYS A 1 109 ? 0.835 9.425 -13.205 1.00 89.31 109 CYS A O 1
ATOM 846 N N . ASP A 1 110 ? 1.181 11.541 -13.859 1.00 92.81 110 ASP A N 1
ATOM 847 C CA . ASP A 1 110 ? 1.029 11.258 -15.296 1.00 92.81 110 ASP A CA 1
ATOM 848 C C . ASP A 1 110 ? 2.001 10.175 -15.800 1.00 92.81 110 ASP A C 1
ATOM 850 O O . ASP A 1 110 ? 1.565 9.298 -16.551 1.00 92.81 110 ASP A O 1
ATOM 854 N N . PRO A 1 111 ? 3.286 10.134 -15.379 1.00 93.50 111 PRO A N 1
ATOM 855 C CA . PRO A 1 111 ? 4.168 9.032 -15.757 1.00 93.50 111 PRO A CA 1
ATOM 856 C C . PRO A 1 111 ? 3.674 7.676 -15.229 1.00 93.50 111 PRO A C 1
ATOM 858 O O . PRO A 1 111 ? 3.769 6.671 -15.928 1.00 93.50 111 PRO A O 1
ATOM 861 N N . ALA A 1 112 ? 3.080 7.634 -14.032 1.00 94.88 112 ALA A N 1
ATOM 862 C CA . ALA A 1 112 ? 2.519 6.397 -13.487 1.00 94.88 112 ALA A CA 1
ATOM 863 C C . ALA A 1 112 ? 1.295 5.947 -14.297 1.00 94.88 112 ALA A C 1
ATOM 865 O O . ALA A 1 112 ? 1.138 4.755 -14.545 1.00 94.88 112 ALA A O 1
ATOM 866 N N . ASP A 1 113 ? 0.463 6.886 -14.760 1.00 95.50 113 ASP A N 1
ATOM 867 C CA . ASP A 1 113 ? -0.665 6.592 -15.649 1.00 95.50 113 ASP A CA 1
ATOM 868 C C . ASP A 1 113 ? -0.204 6.027 -17.003 1.00 95.50 113 ASP A C 1
ATOM 870 O O . ASP A 1 113 ? -0.788 5.050 -17.474 1.00 95.50 113 ASP A O 1
ATOM 874 N N . ARG A 1 114 ? 0.864 6.574 -17.605 1.00 95.19 114 ARG A N 1
ATOM 875 C CA . ARG A 1 114 ? 1.441 6.029 -18.850 1.00 95.19 114 ARG A CA 1
ATOM 876 C C . ARG A 1 114 ? 1.988 4.618 -18.657 1.00 95.19 114 ARG A C 1
ATOM 878 O O . ARG A 1 114 ? 1.616 3.710 -19.400 1.00 95.19 114 ARG A O 1
ATOM 885 N N . ALA A 1 115 ? 2.806 4.419 -17.623 1.00 96.44 115 ALA A N 1
ATOM 886 C CA . ALA A 1 115 ? 3.382 3.116 -17.305 1.00 96.44 115 ALA A CA 1
ATOM 887 C C . ALA A 1 115 ? 2.292 2.063 -17.048 1.00 96.44 115 ALA A C 1
ATOM 889 O O . ALA A 1 115 ? 2.382 0.932 -17.529 1.00 96.44 115 ALA A O 1
ATOM 890 N N . LEU A 1 116 ? 1.230 2.455 -16.339 1.00 96.62 116 LEU A N 1
ATOM 891 C CA . LEU A 1 116 ? 0.085 1.603 -16.046 1.00 96.62 116 LEU A CA 1
ATOM 892 C C . LEU A 1 116 ? -0.712 1.240 -17.299 1.00 96.62 116 LEU A C 1
ATOM 894 O O . LEU A 1 116 ? -1.065 0.078 -17.464 1.00 96.62 116 LEU A O 1
ATOM 898 N N . ALA A 1 117 ? -0.966 2.204 -18.187 1.00 96.38 117 ALA A N 1
ATOM 899 C CA . ALA A 1 117 ? -1.685 1.961 -19.435 1.00 96.38 117 ALA A CA 1
ATOM 900 C C . ALA A 1 117 ? -0.947 0.962 -20.341 1.00 96.38 117 ALA A C 1
ATOM 902 O O . ALA A 1 117 ? -1.583 0.093 -20.936 1.00 96.38 117 ALA A O 1
ATOM 903 N N . ARG A 1 118 ? 0.390 1.044 -20.404 1.00 96.19 118 ARG A N 1
ATOM 904 C CA . ARG A 1 118 ? 1.225 0.069 -21.124 1.00 96.19 118 ARG A CA 1
ATOM 905 C C . ARG A 1 118 ? 1.130 -1.323 -20.506 1.00 96.19 118 ARG A C 1
ATOM 907 O O . ARG A 1 118 ? 0.924 -2.287 -21.231 1.00 96.19 118 ARG A O 1
ATOM 914 N N . LEU A 1 119 ? 1.218 -1.427 -19.178 1.00 97.19 119 LEU A N 1
ATOM 915 C CA . LEU A 1 119 ? 1.099 -2.719 -18.499 1.00 97.19 119 LEU A CA 1
ATOM 916 C C . LEU A 1 119 ? -0.288 -3.334 -18.715 1.00 97.19 119 LEU A C 1
ATOM 918 O O . LEU A 1 119 ? -0.394 -4.518 -19.012 1.00 97.19 119 LEU A O 1
ATOM 922 N N . ASP A 1 120 ? -1.344 -2.524 -18.615 1.00 96.81 120 ASP A N 1
ATOM 923 C CA . ASP A 1 120 ? -2.724 -2.965 -18.832 1.00 96.81 120 ASP A CA 1
ATOM 924 C C . ASP A 1 120 ? -2.954 -3.475 -20.264 1.00 96.81 120 ASP A C 1
ATOM 926 O O . ASP A 1 120 ? -3.727 -4.413 -20.451 1.00 96.81 120 ASP A O 1
ATOM 930 N N . ALA A 1 121 ? -2.253 -2.926 -21.263 1.00 97.00 121 ALA A N 1
ATOM 931 C CA . ALA A 1 121 ? -2.324 -3.393 -22.650 1.00 97.00 121 ALA A CA 1
ATOM 932 C C . ALA A 1 121 ? -1.721 -4.795 -22.862 1.00 97.00 121 ALA A C 1
ATOM 934 O O . ALA A 1 121 ? -2.065 -5.461 -23.838 1.00 97.00 121 ALA A O 1
ATOM 935 N N . LEU A 1 122 ? -0.859 -5.252 -21.949 1.00 96.88 122 LEU A N 1
ATOM 936 C CA . LEU A 1 122 ? -0.231 -6.576 -21.986 1.00 96.88 122 LEU A CA 1
ATOM 937 C C . LEU A 1 122 ? -0.993 -7.625 -21.157 1.00 96.88 122 LEU A C 1
ATOM 939 O O . LEU A 1 122 ? -0.617 -8.797 -21.121 1.00 96.88 122 LEU A O 1
ATOM 943 N N . LEU A 1 123 ? -2.071 -7.226 -20.475 1.00 94.81 123 LEU A N 1
ATOM 944 C CA . LEU A 1 123 ? -2.894 -8.125 -19.672 1.00 94.81 123 LEU A CA 1
ATOM 945 C C . LEU A 1 123 ? -4.052 -8.733 -20.490 1.00 94.81 123 LEU A C 1
ATOM 947 O O . LEU A 1 123 ? -4.636 -8.061 -21.339 1.00 94.81 123 LEU A O 1
ATOM 951 N N . PRO A 1 124 ? -4.460 -9.988 -20.204 1.00 93.94 124 PRO A N 1
ATOM 952 C CA . PRO A 1 124 ? -3.953 -10.864 -19.145 1.00 93.94 124 PRO A CA 1
ATOM 953 C C . PRO A 1 124 ? -2.621 -11.546 -19.503 1.00 93.94 124 PRO A C 1
ATOM 955 O O . PRO A 1 124 ? -2.458 -12.092 -20.594 1.00 93.94 124 PRO A O 1
ATOM 958 N N . ALA A 1 125 ? -1.707 -11.592 -18.534 1.00 92.56 125 ALA A N 1
ATOM 959 C CA . ALA A 1 125 ? -0.412 -12.247 -18.678 1.00 92.56 125 ALA A CA 1
ATOM 960 C C . ALA A 1 125 ? -0.554 -13.780 -18.661 1.00 92.56 125 ALA A C 1
ATOM 962 O O . ALA A 1 125 ? -1.121 -14.350 -17.727 1.00 92.56 125 ALA A O 1
ATOM 963 N N . ARG A 1 126 ? -0.011 -14.462 -19.678 1.00 90.31 126 ARG A N 1
ATOM 964 C CA . ARG A 1 126 ? 0.148 -15.934 -19.669 1.00 90.31 126 ARG A CA 1
ATOM 965 C C . ARG A 1 126 ? 1.460 -16.359 -19.020 1.00 90.31 126 ARG A C 1
ATOM 967 O O . ARG A 1 126 ? 1.501 -17.363 -18.319 1.00 90.31 126 ARG A O 1
ATOM 974 N N . ASP A 1 127 ? 2.505 -15.578 -19.270 1.00 94.12 127 ASP A N 1
ATOM 975 C CA . ASP A 1 127 ? 3.810 -15.684 -18.634 1.00 94.12 127 ASP A CA 1
ATOM 976 C C . ASP A 1 127 ? 4.097 -14.349 -17.929 1.00 94.12 127 ASP A C 1
ATOM 978 O O . ASP A 1 127 ? 4.405 -13.357 -18.598 1.00 94.12 127 ASP A O 1
ATOM 982 N N . PRO A 1 128 ? 3.943 -14.285 -16.593 1.00 94.56 128 PRO A N 1
ATOM 983 C CA . PRO A 1 128 ? 4.144 -13.056 -15.835 1.00 94.56 128 PRO A CA 1
ATOM 984 C C . PRO A 1 128 ? 5.550 -12.470 -15.976 1.00 94.56 128 PRO A C 1
ATOM 986 O O . PRO A 1 128 ? 5.696 -11.251 -15.979 1.00 94.56 128 PRO A O 1
ATOM 989 N N . LEU A 1 129 ? 6.582 -13.317 -16.091 1.00 95.31 129 LEU A N 1
ATOM 990 C CA . LEU A 1 129 ? 7.961 -12.847 -16.198 1.00 95.31 129 LEU A CA 1
ATOM 991 C C . LEU A 1 129 ? 8.187 -12.217 -17.571 1.00 95.31 129 LEU A C 1
ATOM 993 O O . LEU A 1 129 ? 8.590 -11.060 -17.631 1.00 95.31 129 LEU A O 1
ATOM 997 N N . ALA A 1 130 ? 7.831 -12.930 -18.642 1.00 96.06 130 ALA A N 1
ATOM 998 C CA . ALA A 1 130 ? 7.965 -12.413 -20.004 1.00 96.06 130 ALA A CA 1
ATOM 999 C C . ALA A 1 130 ? 7.132 -11.135 -20.222 1.00 96.06 130 ALA A C 1
ATOM 1001 O O . ALA A 1 130 ? 7.583 -10.203 -20.877 1.00 96.06 130 ALA A O 1
ATOM 1002 N N . THR A 1 131 ? 5.944 -11.051 -19.612 1.00 97.62 131 THR A N 1
ATOM 1003 C CA . THR A 1 131 ? 5.097 -9.846 -19.679 1.00 97.62 131 THR A CA 1
ATOM 1004 C C . THR A 1 131 ? 5.782 -8.633 -19.041 1.00 97.62 131 THR A C 1
ATOM 1006 O O . THR A 1 131 ? 5.708 -7.526 -19.568 1.00 97.62 131 THR A O 1
ATOM 1009 N N . LEU A 1 132 ? 6.447 -8.820 -17.895 1.00 97.19 132 LEU A N 1
ATOM 1010 C CA . LEU A 1 132 ? 7.179 -7.742 -17.224 1.00 97.19 132 LEU A CA 1
ATOM 1011 C C . LEU A 1 132 ? 8.469 -7.369 -17.956 1.00 97.19 132 LEU A C 1
ATOM 1013 O O . LEU A 1 132 ? 8.852 -6.203 -17.911 1.00 97.19 132 LEU A O 1
ATOM 1017 N N . GLU A 1 133 ? 9.125 -8.327 -18.610 1.00 96.12 133 GLU A N 1
ATOM 1018 C CA . GLU A 1 133 ? 10.276 -8.065 -19.481 1.00 96.12 133 GLU A CA 1
ATOM 1019 C C . GLU A 1 133 ? 9.872 -7.185 -20.659 1.00 96.12 133 GLU A C 1
ATOM 1021 O O . GLU A 1 133 ? 10.418 -6.094 -20.798 1.00 96.12 133 GLU A O 1
ATOM 1026 N N . GLU A 1 134 ? 8.851 -7.596 -21.416 1.00 96.38 134 GLU A N 1
ATOM 1027 C CA . GLU A 1 134 ? 8.323 -6.828 -22.549 1.00 96.38 134 GLU A CA 1
ATOM 1028 C C . GLU A 1 134 ? 7.898 -5.418 -22.117 1.00 96.38 134 GLU A C 1
ATOM 1030 O O . GLU A 1 134 ? 8.237 -4.423 -22.756 1.00 96.38 134 GLU A O 1
ATOM 1035 N N . TRP A 1 135 ? 7.188 -5.311 -20.993 1.00 97.06 135 TRP A N 1
ATOM 1036 C CA . TRP A 1 135 ? 6.763 -4.022 -20.459 1.00 97.06 135 TRP A CA 1
ATOM 1037 C C . TRP A 1 135 ? 7.942 -3.111 -20.089 1.00 97.06 135 TRP A C 1
ATOM 1039 O O . TRP A 1 135 ? 7.912 -1.913 -20.374 1.00 97.06 135 TRP A O 1
ATOM 1049 N N . LEU A 1 136 ? 8.984 -3.654 -19.453 1.00 94.62 136 LEU A N 1
ATOM 1050 C CA . LEU A 1 136 ? 10.167 -2.877 -19.085 1.00 94.62 136 LEU A CA 1
ATOM 1051 C C . LEU A 1 136 ? 10.996 -2.472 -20.296 1.00 94.62 136 LEU A C 1
ATOM 1053 O O . LEU A 1 136 ? 11.518 -1.363 -20.301 1.00 94.62 136 LEU A O 1
ATOM 1057 N N . GLU A 1 137 ? 11.110 -3.332 -21.303 1.00 92.62 137 GLU A N 1
ATOM 1058 C CA . GLU A 1 137 ? 11.758 -2.996 -22.572 1.00 92.62 137 GLU A CA 1
ATOM 1059 C C . GLU A 1 137 ? 11.033 -1.828 -23.248 1.00 92.62 137 GLU A C 1
ATOM 1061 O O . GLU A 1 137 ? 11.669 -0.818 -23.532 1.00 92.62 137 GLU A O 1
ATOM 1066 N N . GLN A 1 138 ? 9.697 -1.869 -23.354 1.00 92.88 138 GLN A N 1
ATOM 1067 C CA . GLN A 1 138 ? 8.911 -0.741 -23.880 1.00 92.88 138 GLN A CA 1
ATOM 1068 C C . GLN A 1 138 ? 9.165 0.560 -23.105 1.00 92.88 138 GLN A C 1
ATOM 1070 O O . GLN A 1 138 ? 9.342 1.618 -23.703 1.00 92.88 138 GLN A O 1
ATOM 1075 N N . LEU A 1 139 ? 9.198 0.511 -21.770 1.00 93.19 139 LEU A N 1
ATOM 1076 C CA . LEU A 1 139 ? 9.436 1.716 -20.969 1.00 93.19 139 LEU A CA 1
ATOM 1077 C C . LEU A 1 139 ? 10.875 2.230 -21.061 1.00 93.19 139 LEU A C 1
ATOM 1079 O O . LEU A 1 139 ? 11.084 3.432 -20.940 1.00 93.19 139 LEU A O 1
ATOM 1083 N N . ARG A 1 140 ? 11.863 1.352 -21.243 1.00 88.50 140 ARG A N 1
ATOM 1084 C CA . ARG A 1 140 ? 13.277 1.740 -21.356 1.00 88.50 140 ARG A CA 1
ATOM 1085 C C . ARG A 1 140 ? 13.612 2.277 -22.744 1.00 88.50 140 ARG A C 1
ATOM 1087 O O . ARG A 1 140 ? 14.358 3.250 -22.836 1.00 88.50 140 ARG A O 1
ATOM 1094 N N . ASP A 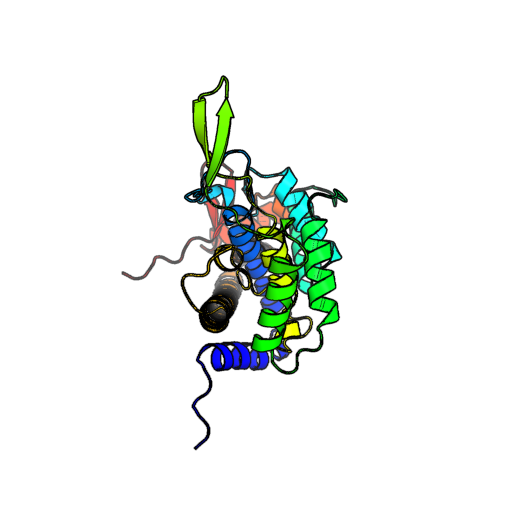1 141 ? 13.049 1.669 -23.782 1.00 83.31 141 ASP A N 1
ATOM 1095 C CA . ASP A 1 141 ? 13.441 1.922 -25.167 1.00 83.31 141 ASP A CA 1
ATOM 1096 C C . ASP A 1 141 ? 12.533 2.963 -25.843 1.00 83.31 141 ASP A C 1
ATOM 1098 O O . ASP A 1 141 ? 13.033 3.837 -26.554 1.00 83.31 141 ASP A O 1
ATOM 1102 N N . ASP A 1 142 ? 11.219 2.937 -25.580 1.00 81.12 142 ASP A N 1
ATOM 1103 C CA . ASP A 1 142 ? 10.263 3.858 -26.216 1.00 81.12 142 ASP A CA 1
ATOM 1104 C C . ASP A 1 142 ? 10.053 5.157 -25.417 1.00 81.12 142 ASP A C 1
ATOM 1106 O O . ASP A 1 142 ? 9.645 6.175 -25.982 1.00 81.12 142 ASP A O 1
ATOM 1110 N N . GLU A 1 143 ? 10.284 5.140 -24.098 1.00 79.50 143 GLU A N 1
ATOM 1111 C CA . GLU A 1 143 ? 10.017 6.268 -23.193 1.00 79.50 143 GLU A CA 1
ATOM 1112 C C . GLU A 1 143 ? 11.248 6.617 -22.339 1.00 79.50 143 GLU A C 1
ATOM 1114 O O . GLU A 1 143 ? 11.288 6.372 -21.135 1.00 79.50 143 GLU A O 1
ATOM 1119 N N . ILE A 1 144 ? 12.236 7.276 -22.960 1.00 76.88 144 ILE A N 1
ATOM 1120 C CA . ILE A 1 144 ? 13.511 7.706 -22.339 1.00 76.88 144 ILE A CA 1
ATOM 1121 C C . ILE A 1 144 ? 13.323 8.409 -20.978 1.00 76.88 144 ILE A C 1
ATOM 1123 O O . ILE A 1 144 ? 14.186 8.300 -20.111 1.00 76.88 144 ILE A O 1
ATOM 1127 N N . ASP A 1 145 ? 12.183 9.065 -20.742 1.00 84.88 145 ASP A N 1
ATOM 1128 C CA . ASP A 1 145 ? 11.812 9.685 -19.461 1.00 84.88 145 ASP A CA 1
ATOM 1129 C C . ASP A 1 145 ? 11.850 8.725 -18.255 1.00 84.88 145 ASP A C 1
ATOM 1131 O O . ASP A 1 145 ? 11.927 9.184 -17.111 1.00 84.88 145 ASP A O 1
ATOM 1135 N N . PHE A 1 146 ? 11.756 7.408 -18.468 1.00 87.38 146 PHE A N 1
ATOM 1136 C CA . PHE A 1 146 ? 11.873 6.399 -17.411 1.00 87.38 146 PHE A CA 1
ATOM 1137 C C . PHE A 1 146 ? 13.312 5.980 -17.119 1.00 87.38 146 PHE A C 1
ATOM 1139 O O . PHE A 1 146 ? 13.549 5.418 -16.048 1.00 87.38 146 PHE A O 1
ATOM 1146 N N . LEU A 1 147 ? 14.260 6.242 -18.024 1.00 87.06 147 LEU A N 1
ATOM 1147 C CA . LEU A 1 147 ? 15.645 5.819 -17.856 1.00 87.06 147 LEU A CA 1
ATOM 1148 C C . LEU A 1 147 ? 16.320 6.544 -16.690 1.00 87.06 147 LEU A C 1
ATOM 1150 O O . LEU A 1 147 ? 16.237 7.759 -16.513 1.00 87.06 147 LEU A O 1
ATOM 1154 N N . GLU A 1 148 ? 17.047 5.762 -15.903 1.00 83.62 148 GLU A N 1
ATOM 1155 C CA . GLU A 1 148 ? 17.882 6.239 -14.813 1.00 83.62 148 GLU A CA 1
ATOM 1156 C C . GLU A 1 148 ? 19.282 6.516 -15.346 1.00 83.62 148 GLU A C 1
ATOM 1158 O O . GLU A 1 148 ? 20.129 5.623 -15.448 1.00 83.62 148 GLU A O 1
ATOM 1163 N N . LEU A 1 149 ? 19.506 7.775 -15.715 1.00 73.44 149 LEU A N 1
ATOM 1164 C CA . LEU A 1 149 ? 20.807 8.260 -16.149 1.00 73.44 149 LEU A CA 1
ATOM 1165 C C . LEU A 1 149 ? 21.736 8.438 -14.937 1.00 73.44 149 LEU A C 1
ATOM 1167 O O . LEU A 1 149 ? 21.309 8.832 -13.853 1.00 73.44 149 LEU A O 1
ATOM 1171 N N . GLY A 1 150 ? 23.017 8.111 -15.120 1.00 70.12 150 GLY A N 1
ATOM 1172 C CA . GLY A 1 150 ? 24.039 8.218 -14.078 1.00 70.12 150 GLY A CA 1
ATOM 1173 C C . GLY A 1 150 ? 24.525 9.656 -13.890 1.00 70.12 150 GLY A C 1
ATOM 1174 O O . GLY A 1 150 ? 23.822 10.513 -13.354 1.00 70.12 150 GLY A O 1
ATOM 1175 N N . SER A 1 151 ? 25.752 9.924 -14.324 1.00 68.12 151 SER A N 1
ATOM 1176 C CA . SER A 1 151 ? 26.322 11.272 -14.334 1.00 68.12 151 SER A CA 1
ATOM 1177 C C . SER A 1 151 ? 26.211 11.885 -15.727 1.00 68.12 151 SER A C 1
ATOM 1179 O O . SER A 1 151 ? 26.399 11.193 -16.724 1.00 68.12 151 SER A O 1
ATOM 1181 N N . GLU A 1 152 ? 25.944 13.184 -15.792 1.00 71.69 152 GLU A N 1
ATOM 1182 C CA . GLU A 1 152 ? 26.031 13.989 -17.005 1.00 71.69 152 GLU A CA 1
ATOM 1183 C C . GLU A 1 152 ? 27.158 15.023 -16.897 1.00 71.69 152 GLU A C 1
ATOM 1185 O O . GLU A 1 152 ? 27.471 15.540 -15.818 1.00 71.69 152 GLU A O 1
ATOM 1190 N N . GLU A 1 153 ? 27.771 15.324 -18.038 1.00 81.19 153 GLU A N 1
ATOM 1191 C CA . GLU A 1 153 ? 28.779 16.370 -18.165 1.00 81.19 153 GLU A CA 1
ATOM 1192 C C . GLU A 1 153 ? 28.111 17.690 -18.546 1.00 81.19 153 GLU A C 1
ATOM 1194 O O . GLU A 1 153 ? 27.413 17.790 -19.553 1.00 81.19 153 GLU A O 1
ATOM 1199 N N . VAL A 1 154 ? 28.341 18.724 -17.741 1.00 81.75 154 VAL A N 1
ATOM 1200 C CA . VAL A 1 154 ? 27.825 20.071 -17.976 1.00 81.75 154 VAL A CA 1
ATOM 1201 C C . VAL A 1 154 ? 28.988 21.032 -18.120 1.00 81.75 154 VAL A C 1
ATOM 1203 O O . VAL A 1 154 ? 29.868 21.103 -17.263 1.00 81.75 154 VAL A O 1
ATOM 1206 N N . VAL A 1 155 ? 28.977 21.804 -19.203 1.00 85.38 155 VAL A N 1
ATOM 1207 C CA . VAL A 1 155 ? 29.980 22.840 -19.445 1.00 85.38 155 VAL A CA 1
ATOM 1208 C C . VAL A 1 155 ? 29.479 24.166 -18.883 1.00 85.38 155 VAL A C 1
ATOM 1210 O O . VAL A 1 155 ? 28.502 24.723 -19.378 1.00 85.38 155 VAL A O 1
ATOM 1213 N N . ILE A 1 156 ? 30.162 24.690 -17.865 1.00 84.50 156 ILE A N 1
ATOM 1214 C CA . ILE A 1 156 ? 29.894 26.012 -17.283 1.00 84.50 156 ILE A CA 1
ATOM 1215 C C . ILE A 1 156 ? 31.162 26.847 -17.454 1.00 84.50 156 ILE A C 1
ATOM 1217 O O . ILE A 1 156 ? 32.232 26.453 -16.996 1.00 84.50 156 ILE A O 1
ATOM 1221 N N . GLU A 1 157 ? 31.059 27.975 -18.161 1.00 87.75 157 GLU A N 1
ATOM 1222 C CA . GLU A 1 157 ? 32.196 28.874 -18.445 1.00 87.75 157 GLU A CA 1
ATOM 1223 C C . GLU A 1 157 ? 33.409 28.160 -19.085 1.00 87.75 157 GLU A C 1
ATOM 1225 O O . GLU A 1 157 ? 34.565 28.443 -18.776 1.00 87.75 157 GLU A O 1
ATOM 1230 N N . GLY A 1 158 ? 33.152 27.187 -19.969 1.00 86.00 158 GLY A N 1
ATOM 1231 C CA . GLY A 1 158 ? 34.200 26.417 -20.652 1.00 86.00 158 GLY A CA 1
ATOM 1232 C C . GLY A 1 158 ? 34.880 25.344 -19.792 1.00 86.00 158 GLY A C 1
ATOM 1233 O O . GLY A 1 158 ? 35.797 24.680 -20.270 1.00 86.00 158 GLY A O 1
ATOM 1234 N N . LYS A 1 159 ? 34.436 25.141 -18.546 1.00 79.19 159 LYS A N 1
ATOM 1235 C CA . LYS A 1 159 ? 34.885 24.051 -17.672 1.00 79.19 159 LYS A CA 1
ATOM 1236 C C . LYS A 1 159 ? 33.848 22.937 -17.655 1.00 79.19 159 LYS A C 1
ATOM 1238 O O . LYS A 1 159 ? 32.657 23.206 -17.526 1.00 79.19 159 LYS A O 1
ATOM 1243 N N . VAL A 1 160 ? 34.312 21.697 -17.773 1.00 87.00 160 VAL A N 1
ATOM 1244 C CA . VAL A 1 160 ? 33.466 20.502 -17.684 1.00 87.00 160 VAL A CA 1
ATOM 1245 C C . VAL A 1 160 ? 33.278 20.144 -16.214 1.00 87.00 160 VAL A C 1
ATOM 1247 O O . VAL A 1 160 ? 34.250 19.945 -15.486 1.00 87.00 160 VAL A O 1
ATOM 1250 N N . PHE A 1 161 ? 32.027 20.058 -15.784 1.00 79.69 161 PHE A N 1
ATOM 1251 C CA . PHE A 1 161 ? 31.626 19.571 -14.473 1.00 79.69 161 PHE A CA 1
ATOM 1252 C C . PHE A 1 161 ? 30.829 18.289 -14.652 1.00 79.69 161 PHE A C 1
ATOM 1254 O O . PHE A 1 161 ? 29.954 18.225 -15.510 1.00 79.69 161 PHE A O 1
ATOM 1261 N N . GLN A 1 162 ? 31.087 17.285 -13.819 1.00 75.94 162 GLN A N 1
ATOM 1262 C CA . GLN A 1 162 ? 30.183 16.146 -13.711 1.00 75.94 162 GLN A CA 1
ATOM 1263 C C . GLN A 1 162 ? 29.143 16.427 -12.633 1.00 75.94 162 GLN A C 1
ATOM 1265 O O . GLN A 1 162 ? 29.487 16.785 -11.505 1.00 75.94 162 GLN A O 1
ATOM 1270 N N . ARG A 1 163 ? 27.870 16.255 -12.979 1.00 72.25 163 ARG A N 1
ATOM 1271 C CA . ARG A 1 163 ? 26.765 16.233 -12.018 1.00 72.25 163 ARG A CA 1
ATOM 1272 C C . ARG A 1 163 ? 25.923 14.987 -12.239 1.00 72.25 163 ARG A C 1
ATOM 1274 O O . ARG A 1 163 ? 25.993 14.375 -13.296 1.00 72.25 163 ARG A O 1
ATOM 1281 N N . PHE A 1 164 ? 25.113 14.614 -11.258 1.00 67.00 164 PHE A N 1
ATOM 1282 C CA . PHE A 1 164 ? 24.113 13.574 -11.478 1.00 67.00 164 PHE A CA 1
ATOM 1283 C C . PHE A 1 164 ? 23.058 14.081 -12.458 1.00 67.00 164 PHE A C 1
ATOM 1285 O O . PHE A 1 164 ? 22.590 15.215 -12.322 1.00 67.00 164 PHE A O 1
ATOM 1292 N N . ALA A 1 165 ? 22.702 13.245 -13.430 1.00 67.69 165 ALA A N 1
ATOM 1293 C CA . ALA A 1 165 ? 21.587 13.529 -14.314 1.00 67.69 165 ALA A CA 1
ATOM 1294 C C . ALA A 1 165 ? 20.283 13.615 -13.505 1.00 67.69 165 ALA A C 1
ATOM 1296 O O . ALA A 1 165 ? 20.171 13.073 -12.397 1.00 67.69 165 ALA A O 1
ATOM 1297 N N . ALA A 1 166 ? 19.288 14.312 -14.053 1.00 68.62 166 ALA A N 1
ATOM 1298 C CA . ALA A 1 166 ? 17.965 14.328 -13.448 1.00 68.62 166 ALA A CA 1
ATOM 1299 C C . ALA A 1 166 ? 17.430 12.892 -13.340 1.00 68.62 166 ALA A C 1
ATOM 1301 O O . ALA A 1 166 ? 17.518 12.101 -14.278 1.00 68.62 166 ALA A O 1
ATOM 1302 N N . ARG A 1 167 ? 16.884 12.563 -12.169 1.00 74.50 167 ARG A N 1
ATOM 1303 C CA . ARG A 1 167 ? 16.278 11.259 -11.907 1.00 74.50 167 ARG A CA 1
ATOM 1304 C C . ARG A 1 167 ? 15.093 11.026 -12.847 1.00 74.50 167 ARG A C 1
ATOM 1306 O O . ARG A 1 167 ? 14.204 11.873 -12.930 1.00 74.50 167 ARG A O 1
ATOM 1313 N N . GLY A 1 168 ? 15.065 9.853 -13.472 1.00 82.50 168 GLY A N 1
ATOM 1314 C CA . GLY A 1 168 ? 13.976 9.420 -14.338 1.00 82.50 168 GLY A CA 1
ATOM 1315 C C . GLY A 1 168 ? 12.690 9.070 -13.582 1.00 82.50 168 GLY A C 1
ATOM 1316 O O . GLY A 1 168 ? 12.617 9.023 -12.342 1.00 82.50 168 GLY A O 1
ATOM 1317 N N . SER A 1 169 ? 11.655 8.781 -14.367 1.00 89.25 169 SER A N 1
ATOM 1318 C CA . SER A 1 169 ? 10.309 8.412 -13.919 1.00 89.25 169 SER A CA 1
ATOM 1319 C C . SER A 1 169 ? 10.176 6.938 -13.507 1.00 89.25 169 SER A C 1
ATOM 1321 O O . SER A 1 169 ? 9.058 6.447 -13.356 1.00 89.25 169 SER A O 1
ATOM 1323 N N . ALA A 1 170 ? 11.277 6.218 -13.259 1.00 90.69 170 ALA A N 1
ATOM 1324 C CA . ALA A 1 170 ? 11.262 4.810 -12.841 1.00 90.69 170 ALA A CA 1
ATOM 1325 C C . ALA A 1 170 ? 10.408 4.543 -11.584 1.00 90.69 170 ALA A C 1
ATOM 1327 O O . ALA A 1 170 ? 9.790 3.486 -11.447 1.00 90.69 170 ALA A O 1
ATOM 1328 N N . TRP A 1 171 ? 10.314 5.522 -10.676 1.00 91.12 171 TRP A N 1
ATOM 1329 C CA . TRP A 1 171 ? 9.414 5.475 -9.515 1.00 91.12 171 TRP A CA 1
ATOM 1330 C C . TRP A 1 171 ? 7.949 5.241 -9.920 1.00 91.12 171 TRP A C 1
ATOM 1332 O O . TRP A 1 171 ? 7.214 4.525 -9.240 1.00 91.12 171 TRP A O 1
ATOM 1342 N N . ALA A 1 172 ? 7.532 5.818 -11.046 1.00 93.56 172 ALA A N 1
ATOM 1343 C CA . ALA A 1 172 ? 6.164 5.782 -11.532 1.00 93.56 172 ALA A CA 1
ATOM 1344 C C . ALA A 1 172 ? 5.833 4.407 -12.121 1.00 93.56 172 ALA A C 1
ATOM 1346 O O . ALA A 1 172 ? 4.740 3.885 -11.902 1.00 93.56 172 ALA A O 1
ATOM 1347 N N . ALA A 1 173 ? 6.808 3.776 -12.782 1.00 94.81 173 ALA A N 1
ATOM 1348 C CA . ALA A 1 173 ? 6.703 2.389 -13.214 1.00 94.81 173 ALA A CA 1
ATOM 1349 C C . ALA A 1 173 ? 6.642 1.430 -12.012 1.00 94.81 173 ALA A C 1
ATOM 1351 O O . ALA A 1 173 ? 5.752 0.584 -11.948 1.00 94.81 173 ALA A O 1
ATOM 1352 N N . SER A 1 174 ? 7.505 1.611 -11.003 1.00 94.00 174 SER A N 1
ATOM 1353 C CA . SER A 1 174 ? 7.445 0.850 -9.740 1.00 94.00 174 SER A CA 1
ATOM 1354 C C . SER A 1 174 ? 6.050 0.901 -9.105 1.00 94.00 174 SER A C 1
ATOM 1356 O O . SER A 1 174 ? 5.488 -0.129 -8.719 1.00 94.00 174 SER A O 1
ATOM 1358 N N . LEU A 1 175 ? 5.452 2.094 -9.067 1.00 95.00 175 LEU A N 1
ATOM 1359 C CA . LEU A 1 175 ? 4.103 2.311 -8.561 1.00 95.00 175 LEU A CA 1
ATOM 1360 C C . LEU A 1 175 ? 3.029 1.629 -9.433 1.00 95.00 175 LEU A C 1
ATOM 1362 O O . LEU A 1 175 ? 2.146 0.957 -8.895 1.00 95.00 175 LEU A O 1
ATOM 1366 N N . ALA A 1 176 ? 3.117 1.751 -10.760 1.00 95.69 176 ALA A N 1
ATOM 1367 C CA . ALA A 1 176 ? 2.198 1.118 -11.707 1.00 95.69 176 ALA A CA 1
ATOM 1368 C C . ALA A 1 176 ? 2.198 -0.416 -11.591 1.00 95.69 176 ALA A C 1
ATOM 1370 O O . ALA A 1 176 ? 1.139 -1.022 -11.405 1.00 95.69 176 ALA A O 1
ATOM 1371 N N . ALA A 1 177 ? 3.380 -1.038 -11.611 1.00 96.19 177 ALA A N 1
ATOM 1372 C CA . ALA A 1 177 ? 3.531 -2.487 -11.490 1.00 96.19 177 ALA A CA 1
ATOM 1373 C C . ALA A 1 177 ? 2.977 -3.017 -10.162 1.00 96.19 177 ALA A C 1
ATOM 1375 O O . ALA A 1 177 ? 2.252 -4.014 -10.131 1.00 96.19 177 ALA A O 1
ATOM 1376 N N . ALA A 1 178 ? 3.246 -2.313 -9.057 1.00 96.38 178 ALA A N 1
ATOM 1377 C CA . ALA A 1 178 ? 2.766 -2.710 -7.737 1.00 96.38 178 ALA A CA 1
ATOM 1378 C C . ALA A 1 178 ? 1.230 -2.767 -7.639 1.00 96.38 178 ALA A C 1
ATOM 1380 O O . ALA A 1 178 ? 0.696 -3.548 -6.847 1.00 96.38 178 ALA A O 1
ATOM 1381 N N . MET A 1 179 ? 0.517 -1.963 -8.440 1.00 93.69 179 MET A N 1
ATOM 1382 C CA . MET A 1 179 ? -0.952 -1.910 -8.505 1.00 93.69 179 MET A CA 1
ATOM 1383 C C . MET A 1 179 ? -1.585 -2.955 -9.422 1.00 93.69 179 MET A C 1
ATOM 1385 O O . MET A 1 179 ? -2.818 -3.021 -9.503 1.00 93.69 179 MET A O 1
ATOM 1389 N N . ARG A 1 180 ? -0.787 -3.776 -10.111 1.00 94.50 180 ARG A N 1
ATOM 1390 C CA . ARG A 1 180 ? -1.274 -4.804 -11.038 1.00 94.50 180 ARG A CA 1
ATOM 1391 C C . ARG A 1 180 ? -0.846 -6.208 -10.621 1.00 94.50 180 ARG A C 1
ATOM 1393 O O . ARG A 1 180 ? -0.202 -6.913 -11.390 1.00 94.50 180 ARG A O 1
ATOM 1400 N N . PRO A 1 181 ? -1.323 -6.701 -9.461 1.00 94.19 181 PRO A N 1
ATOM 1401 C CA . PRO A 1 181 ? -1.126 -8.101 -9.090 1.00 94.19 181 PRO A CA 1
ATOM 1402 C C . PRO A 1 181 ? -1.825 -9.071 -10.075 1.00 94.19 181 PRO A C 1
ATOM 1404 O O . PRO A 1 181 ? -1.519 -10.259 -10.095 1.00 94.19 181 PRO A O 1
ATOM 1407 N N . HIS A 1 182 ? -2.693 -8.554 -10.958 1.00 93.31 182 HIS A N 1
ATOM 1408 C CA . HIS A 1 182 ? -3.257 -9.227 -12.136 1.00 93.31 182 HIS A CA 1
ATOM 1409 C C . HIS A 1 182 ? -2.208 -9.816 -13.086 1.00 93.31 182 HIS A C 1
ATOM 1411 O O . HIS A 1 182 ? -2.497 -10.829 -13.717 1.00 93.31 182 HIS A O 1
ATOM 1417 N N . VAL A 1 183 ? -1.001 -9.238 -13.149 1.00 95.50 183 VAL A N 1
ATOM 1418 C CA . VAL A 1 183 ? 0.136 -9.820 -13.886 1.00 95.50 183 VAL A CA 1
ATOM 1419 C C . VAL A 1 183 ? 0.407 -11.257 -13.431 1.00 95.50 183 VAL A C 1
ATOM 1421 O O . VAL A 1 183 ? 0.809 -12.090 -14.229 1.00 95.50 183 VAL A O 1
ATOM 1424 N N . PHE A 1 184 ? 0.117 -11.576 -12.168 1.00 95.12 184 PHE A N 1
ATOM 1425 C CA . PHE A 1 184 ? 0.305 -12.901 -11.579 1.00 95.12 184 PHE A CA 1
ATOM 1426 C C . PHE A 1 184 ? -1.011 -13.654 -11.345 1.00 95.12 184 PHE A C 1
ATOM 1428 O O . PHE A 1 184 ? -1.046 -14.583 -10.548 1.00 95.12 184 PHE A O 1
ATOM 1435 N N . GLY A 1 185 ? -2.117 -13.230 -11.964 1.00 91.88 185 GLY A N 1
ATOM 1436 C CA . GLY A 1 185 ? -3.421 -13.882 -11.792 1.00 91.88 185 GLY A CA 1
ATOM 1437 C C . GLY A 1 185 ? -4.115 -13.621 -10.448 1.00 91.88 185 GLY A C 1
ATOM 1438 O O . GLY A 1 185 ? -5.212 -14.119 -10.222 1.00 91.88 185 GLY A O 1
ATOM 1439 N N . LEU A 1 186 ? -3.559 -12.773 -9.576 1.00 91.81 186 LEU A N 1
ATOM 1440 C CA . LEU A 1 186 ? -4.106 -12.516 -8.232 1.00 91.81 186 LEU A CA 1
ATOM 1441 C C . LEU A 1 186 ? -5.384 -11.645 -8.226 1.00 91.81 186 LEU A C 1
ATOM 1443 O O . LEU A 1 186 ? -5.934 -11.347 -7.166 1.00 91.81 186 LEU A O 1
ATOM 1447 N N . GLY A 1 187 ? -5.867 -11.210 -9.393 1.00 86.69 187 GLY A N 1
ATOM 1448 C CA . GLY A 1 187 ? -7.103 -10.439 -9.537 1.00 86.69 187 GLY A CA 1
ATOM 1449 C C . GLY A 1 187 ? -7.126 -9.134 -8.728 1.00 86.69 187 GLY A C 1
ATOM 1450 O O . GLY A 1 187 ? -6.104 -8.485 -8.499 1.00 86.69 187 GLY A O 1
ATOM 1451 N N . ALA A 1 188 ? -8.315 -8.757 -8.250 1.00 86.00 188 ALA A N 1
ATOM 1452 C CA . ALA A 1 188 ? -8.542 -7.559 -7.438 1.00 86.00 188 ALA A CA 1
ATOM 1453 C C . ALA A 1 188 ? -8.152 -7.747 -5.956 1.00 86.00 188 ALA A C 1
ATOM 1455 O O . ALA A 1 188 ? -8.861 -7.283 -5.056 1.00 86.00 188 ALA A O 1
ATOM 1456 N N . ALA A 1 189 ? -7.041 -8.443 -5.700 1.00 90.25 189 ALA A N 1
ATOM 1457 C CA . ALA A 1 189 ? -6.553 -8.741 -4.362 1.00 90.25 189 ALA A CA 1
ATOM 1458 C C . ALA A 1 189 ? -6.392 -7.472 -3.499 1.00 90.25 189 ALA A C 1
ATOM 1460 O O . ALA A 1 189 ? -6.063 -6.392 -4.012 1.00 90.25 189 ALA A O 1
ATOM 1461 N N . PRO A 1 190 ? -6.582 -7.579 -2.171 1.00 94.38 190 PRO A N 1
ATOM 1462 C CA . PRO A 1 190 ? -6.383 -6.480 -1.238 1.00 94.38 190 PRO A CA 1
ATOM 1463 C C . PRO A 1 190 ? -4.898 -6.269 -0.903 1.00 94.38 190 PRO A C 1
ATOM 1465 O O . PRO A 1 190 ? -4.537 -6.109 0.258 1.00 94.38 190 PRO A O 1
ATOM 1468 N N . LEU A 1 191 ? -4.029 -6.303 -1.911 1.00 95.75 191 LEU A N 1
ATOM 1469 C CA . LEU A 1 191 ? -2.584 -6.185 -1.756 1.00 95.75 191 LEU A CA 1
ATOM 1470 C C . LEU A 1 191 ? -1.960 -5.417 -2.914 1.00 95.75 191 LEU A C 1
ATOM 1472 O O . LEU A 1 191 ? -2.534 -5.330 -3.999 1.00 95.75 191 LEU A O 1
ATOM 1476 N N . ALA A 1 192 ? -0.758 -4.911 -2.667 1.00 96.44 192 ALA A N 1
ATOM 1477 C CA . ALA A 1 192 ? 0.122 -4.329 -3.667 1.00 96.44 192 ALA A CA 1
ATOM 1478 C C . ALA A 1 192 ? 1.464 -5.063 -3.646 1.00 96.44 192 ALA A C 1
ATOM 1480 O O . ALA A 1 192 ? 1.997 -5.329 -2.569 1.00 96.44 192 ALA A O 1
ATOM 1481 N N . LEU A 1 193 ? 2.038 -5.335 -4.815 1.00 96.31 193 LEU A N 1
ATOM 1482 C CA . LEU A 1 193 ? 3.371 -5.937 -4.934 1.00 96.31 193 LEU A CA 1
ATOM 1483 C C . LEU A 1 193 ? 4.430 -4.830 -4.998 1.00 96.31 193 LEU A C 1
ATOM 1485 O O . LEU A 1 193 ? 5.039 -4.575 -6.033 1.00 96.31 193 LEU A O 1
ATOM 1489 N N . ALA A 1 194 ? 4.581 -4.099 -3.894 1.00 95.44 194 ALA A N 1
ATOM 1490 C CA . ALA A 1 194 ? 5.495 -2.965 -3.821 1.00 95.44 194 ALA A CA 1
ATOM 1491 C C . ALA A 1 194 ? 6.941 -3.388 -4.138 1.00 95.44 194 ALA A C 1
ATOM 1493 O O . ALA A 1 194 ? 7.443 -4.358 -3.576 1.00 95.44 194 ALA A O 1
ATOM 1494 N N . GLY A 1 195 ? 7.614 -2.630 -5.009 1.00 92.75 195 GLY A N 1
ATOM 1495 C CA . GLY A 1 195 ? 9.003 -2.895 -5.394 1.00 92.75 195 GLY A CA 1
ATOM 1496 C C . GLY A 1 195 ? 9.184 -3.894 -6.539 1.00 92.75 195 GLY A C 1
ATOM 1497 O O . GLY A 1 195 ? 10.308 -4.334 -6.748 1.00 92.75 195 GLY A O 1
ATOM 1498 N N . LEU A 1 196 ? 8.123 -4.229 -7.286 1.00 93.19 196 LEU A N 1
ATOM 1499 C CA . LEU A 1 196 ? 8.193 -5.141 -8.437 1.00 93.19 196 LEU A CA 1
ATOM 1500 C C . LEU A 1 196 ? 9.091 -4.625 -9.579 1.00 93.19 196 LEU A C 1
ATOM 1502 O O . LEU A 1 196 ? 9.727 -5.419 -10.264 1.00 93.19 196 LEU A O 1
ATOM 1506 N N . ALA A 1 197 ? 9.146 -3.303 -9.774 1.00 93.44 197 ALA A N 1
ATOM 1507 C CA . ALA A 1 197 ? 9.953 -2.657 -10.809 1.00 93.44 197 ALA A CA 1
ATOM 1508 C C . ALA A 1 197 ? 10.906 -1.617 -10.185 1.00 93.44 197 ALA A C 1
ATOM 1510 O O . ALA A 1 197 ? 10.675 -0.413 -10.303 1.00 93.44 197 ALA A O 1
ATOM 1511 N N . PRO A 1 198 ? 11.939 -2.049 -9.434 1.00 90.12 198 PRO A N 1
ATOM 1512 C CA . PRO A 1 198 ? 12.844 -1.129 -8.757 1.00 90.12 198 PRO A CA 1
ATOM 1513 C C . PRO A 1 198 ? 13.640 -0.293 -9.765 1.00 90.12 198 PRO A C 1
ATOM 1515 O O . PRO A 1 198 ? 13.924 -0.741 -10.875 1.00 90.12 198 PRO A O 1
ATOM 1518 N N . ARG A 1 199 ? 14.085 0.899 -9.344 1.00 87.56 199 ARG A N 1
ATOM 1519 C CA . ARG A 1 199 ? 14.840 1.847 -10.191 1.00 87.56 199 ARG A CA 1
ATOM 1520 C C . ARG A 1 199 ? 16.061 1.229 -10.878 1.00 87.56 199 ARG A C 1
ATOM 1522 O O . ARG A 1 199 ? 16.411 1.624 -11.981 1.00 87.56 199 ARG A O 1
ATOM 1529 N N . SER A 1 200 ? 16.693 0.232 -10.258 1.00 86.12 200 SER A N 1
ATOM 1530 C CA . SER A 1 200 ? 17.840 -0.472 -10.839 1.00 86.12 200 SER A CA 1
ATOM 1531 C C . SER A 1 200 ? 17.535 -1.179 -12.164 1.00 86.12 200 SER A C 1
ATOM 1533 O O . SER A 1 200 ? 18.474 -1.429 -12.911 1.00 86.12 200 SER A O 1
ATOM 1535 N N . LEU A 1 201 ? 16.265 -1.479 -12.468 1.00 90.44 201 LEU A N 1
ATOM 1536 C CA . LEU A 1 201 ? 15.845 -2.046 -13.757 1.00 90.44 201 LEU A CA 1
ATOM 1537 C C . LEU A 1 201 ? 15.847 -1.025 -14.900 1.00 90.44 201 LEU A C 1
ATOM 1539 O O . LEU A 1 201 ? 15.821 -1.420 -16.057 1.00 90.44 201 LEU A O 1
ATOM 1543 N N . PHE A 1 202 ? 15.895 0.268 -14.584 1.00 90.56 202 PHE A N 1
ATOM 1544 C CA . PHE A 1 202 ? 15.829 1.359 -15.555 1.00 90.56 202 PHE A CA 1
ATOM 1545 C C . PHE A 1 202 ? 17.197 1.991 -15.830 1.00 90.56 202 PHE A C 1
ATOM 1547 O O . PHE A 1 202 ? 17.281 2.996 -16.531 1.00 90.56 202 PHE A O 1
ATOM 1554 N N . LYS A 1 203 ? 18.284 1.410 -15.303 1.00 86.94 203 LYS A N 1
ATOM 1555 C CA . LYS A 1 203 ? 19.640 1.798 -15.705 1.00 86.94 203 LYS A CA 1
ATOM 1556 C C . LYS A 1 203 ? 19.831 1.512 -17.201 1.00 86.94 203 LYS A C 1
ATOM 1558 O O . LYS A 1 203 ? 19.332 0.503 -17.710 1.00 86.94 203 LYS A O 1
ATOM 1563 N N . ALA A 1 204 ? 20.583 2.381 -17.879 1.00 83.19 204 ALA A N 1
ATOM 1564 C CA . ALA A 1 204 ? 20.961 2.176 -19.279 1.00 83.19 204 ALA A CA 1
ATOM 1565 C C . ALA A 1 204 ? 21.655 0.814 -19.456 1.00 83.19 204 ALA A C 1
ATOM 1567 O O . ALA A 1 204 ? 21.174 -0.037 -20.203 1.00 83.19 204 ALA A O 1
ATOM 1568 N N . ASP A 1 205 ? 22.682 0.565 -18.642 1.00 85.25 205 ASP A N 1
ATOM 1569 C CA . ASP A 1 205 ? 23.400 -0.705 -18.598 1.00 85.25 205 ASP A CA 1
ATOM 1570 C C . ASP A 1 205 ? 23.033 -1.496 -17.338 1.00 85.25 205 ASP A C 1
ATOM 1572 O O . ASP A 1 205 ? 23.219 -1.040 -16.203 1.00 85.25 205 ASP A O 1
ATOM 1576 N N . LEU A 1 206 ? 22.509 -2.707 -17.534 1.00 86.31 206 LEU A N 1
ATOM 1577 C CA . LEU A 1 206 ? 22.184 -3.619 -16.442 1.00 86.31 206 LEU A CA 1
ATOM 1578 C C . LEU A 1 206 ? 23.389 -4.499 -16.102 1.00 86.31 206 LEU A C 1
ATOM 1580 O O . LEU A 1 206 ? 23.954 -5.174 -16.956 1.00 86.31 206 LEU A O 1
ATOM 1584 N N . GLU A 1 207 ? 23.729 -4.563 -14.815 1.00 84.81 207 GLU A N 1
ATOM 1585 C CA . GLU A 1 207 ? 24.824 -5.403 -14.299 1.00 84.81 207 GLU A CA 1
ATOM 1586 C C . GLU A 1 207 ? 24.525 -6.913 -14.400 1.00 84.81 207 GLU A C 1
ATOM 1588 O O . GLU A 1 207 ? 25.424 -7.746 -14.296 1.00 84.81 207 GLU A O 1
ATOM 1593 N N . ARG A 1 208 ? 23.249 -7.282 -14.557 1.00 89.75 208 ARG A N 1
ATOM 1594 C CA . ARG A 1 208 ? 22.756 -8.661 -14.671 1.00 89.75 208 ARG A CA 1
ATOM 1595 C C . ARG A 1 208 ? 21.629 -8.728 -15.706 1.00 89.75 208 ARG A C 1
ATOM 1597 O O . ARG A 1 208 ? 20.981 -7.707 -15.934 1.00 89.75 208 ARG A O 1
ATOM 1604 N N . PRO A 1 209 ? 21.340 -9.912 -16.278 1.00 92.00 209 PRO A N 1
ATOM 1605 C CA . PRO A 1 209 ? 20.195 -10.087 -17.169 1.00 92.00 209 PRO A CA 1
ATOM 1606 C C . PRO A 1 209 ? 18.885 -9.614 -16.525 1.00 92.00 209 PRO A C 1
ATOM 1608 O O . PRO A 1 209 ? 18.669 -9.838 -15.328 1.00 92.00 209 PRO A O 1
ATOM 1611 N N . LEU A 1 210 ? 18.009 -9.000 -17.326 1.00 91.25 210 LEU A N 1
ATOM 1612 C CA . LEU A 1 210 ? 16.724 -8.454 -16.875 1.00 91.25 210 LEU A CA 1
ATOM 1613 C C . LEU A 1 210 ? 15.880 -9.510 -16.140 1.00 91.25 210 LEU A C 1
ATOM 1615 O O . LEU A 1 210 ? 15.440 -9.260 -15.017 1.00 91.25 210 LEU A O 1
ATOM 1619 N N . SER A 1 211 ? 15.783 -10.718 -16.703 1.00 91.88 211 SER A N 1
ATOM 1620 C CA . SER A 1 211 ? 15.116 -11.886 -16.107 1.00 91.88 211 SER A CA 1
ATOM 1621 C C . SER A 1 211 ? 15.550 -12.181 -14.671 1.00 91.88 211 SER A C 1
ATOM 1623 O O . SER A 1 211 ? 14.721 -12.456 -13.798 1.00 91.88 211 SER A O 1
ATOM 1625 N N . ALA A 1 212 ? 16.855 -12.109 -14.396 1.00 92.25 212 ALA A N 1
ATOM 1626 C CA . ALA A 1 212 ? 17.420 -12.399 -13.083 1.00 92.25 212 ALA A CA 1
ATOM 1627 C C . ALA A 1 212 ? 17.080 -11.300 -12.067 1.00 92.25 212 ALA A C 1
ATOM 1629 O O . ALA A 1 212 ? 16.783 -11.593 -10.905 1.00 92.25 212 ALA A O 1
ATOM 1630 N N . LEU A 1 213 ? 17.100 -10.036 -12.499 1.00 93.38 213 LEU A N 1
ATOM 1631 C CA . LEU A 1 213 ? 16.735 -8.901 -11.653 1.00 93.38 213 LEU A CA 1
ATOM 1632 C C . LEU A 1 213 ? 15.232 -8.892 -11.345 1.00 93.38 213 LEU A C 1
ATOM 1634 O O . LEU A 1 213 ? 14.856 -8.732 -10.184 1.00 93.38 213 LEU A O 1
ATOM 1638 N N . LEU A 1 214 ? 14.389 -9.140 -12.351 1.00 94.44 214 LEU A N 1
ATOM 1639 C CA . LEU A 1 214 ? 12.942 -9.285 -12.190 1.00 94.44 214 LEU A CA 1
ATOM 1640 C C . LEU A 1 214 ? 12.594 -10.441 -11.261 1.00 94.44 214 LEU A C 1
ATOM 1642 O O . LEU A 1 214 ? 11.846 -10.255 -10.310 1.00 94.44 214 LEU A O 1
ATOM 1646 N N . THR A 1 215 ? 13.199 -11.611 -11.466 1.00 94.19 215 THR A N 1
ATOM 1647 C CA . THR A 1 215 ? 13.005 -12.775 -10.591 1.00 94.19 215 THR A CA 1
ATOM 1648 C C . THR A 1 215 ? 13.277 -12.429 -9.124 1.00 94.19 215 THR A C 1
ATOM 1650 O O . THR A 1 215 ? 12.486 -12.776 -8.247 1.00 94.19 215 THR A O 1
ATOM 1653 N N . SER A 1 216 ? 14.359 -11.692 -8.853 1.00 93.56 216 SER A N 1
ATOM 1654 C CA . SER A 1 216 ? 14.688 -11.230 -7.501 1.00 93.56 216 SER A CA 1
ATOM 1655 C C . SER A 1 216 ? 13.679 -10.213 -6.956 1.00 93.56 216 SER A C 1
ATOM 1657 O O . SER A 1 216 ? 13.372 -10.251 -5.766 1.00 93.56 216 SER A O 1
ATOM 1659 N N . ALA A 1 217 ? 13.182 -9.297 -7.791 1.00 95.06 217 ALA A N 1
ATOM 1660 C CA . ALA A 1 217 ? 12.196 -8.296 -7.388 1.00 95.06 217 ALA A CA 1
ATOM 1661 C C . ALA A 1 217 ? 10.829 -8.930 -7.079 1.00 95.06 217 ALA A C 1
ATOM 1663 O O . ALA A 1 217 ? 10.199 -8.581 -6.080 1.00 95.06 217 ALA A O 1
ATOM 1664 N N . ILE A 1 218 ? 10.401 -9.905 -7.888 1.00 96.06 218 ILE A N 1
ATOM 1665 C CA . ILE A 1 218 ? 9.152 -10.651 -7.689 1.00 96.06 218 ILE A CA 1
ATOM 1666 C C . ILE A 1 218 ? 9.215 -11.450 -6.384 1.00 96.06 218 ILE A C 1
ATOM 1668 O O . ILE A 1 218 ? 8.280 -11.387 -5.586 1.00 96.06 218 ILE A O 1
ATOM 1672 N N . ASP A 1 219 ? 10.319 -12.162 -6.140 1.00 95.12 219 ASP A N 1
ATOM 1673 C CA . ASP A 1 219 ? 10.511 -12.942 -4.912 1.00 95.12 219 ASP A CA 1
ATOM 1674 C C . ASP A 1 219 ? 10.448 -12.062 -3.655 1.00 95.12 219 ASP A C 1
ATOM 1676 O O . ASP A 1 219 ? 9.731 -12.373 -2.697 1.00 95.12 219 ASP A O 1
ATOM 1680 N N . ALA A 1 220 ? 11.131 -10.913 -3.689 1.00 94.75 220 ALA A N 1
ATOM 1681 C CA . ALA A 1 220 ? 11.118 -9.944 -2.600 1.00 94.75 220 ALA A CA 1
ATOM 1682 C C . ALA A 1 220 ? 9.709 -9.379 -2.357 1.00 94.75 220 ALA A C 1
ATOM 1684 O O . ALA A 1 220 ? 9.235 -9.393 -1.221 1.00 94.75 220 ALA A O 1
ATOM 1685 N N . ALA A 1 221 ? 9.010 -8.944 -3.412 1.00 96.19 221 ALA A N 1
ATOM 1686 C CA . ALA A 1 221 ? 7.660 -8.392 -3.304 1.00 96.19 221 ALA A CA 1
ATOM 1687 C C . ALA A 1 221 ? 6.648 -9.426 -2.775 1.00 96.19 221 ALA A C 1
ATOM 1689 O O . ALA A 1 221 ? 5.823 -9.107 -1.915 1.00 96.19 221 ALA A O 1
ATOM 1690 N N . ALA A 1 222 ? 6.725 -10.678 -3.236 1.00 95.50 222 ALA A N 1
ATOM 1691 C CA . ALA A 1 222 ? 5.864 -11.758 -2.757 1.00 95.50 222 ALA A CA 1
ATOM 1692 C C . ALA A 1 222 ? 6.135 -12.091 -1.278 1.00 95.50 222 ALA A C 1
ATOM 1694 O O . ALA A 1 222 ? 5.200 -12.228 -0.484 1.00 95.50 222 ALA A O 1
ATOM 1695 N N . THR A 1 223 ? 7.409 -12.170 -0.887 1.00 95.00 223 THR A N 1
ATOM 1696 C CA . THR A 1 223 ? 7.828 -12.422 0.502 1.00 95.00 223 THR A CA 1
ATOM 1697 C C . THR A 1 223 ? 7.376 -11.306 1.441 1.00 95.00 223 THR A C 1
ATOM 1699 O O . THR A 1 223 ? 6.891 -11.564 2.547 1.00 95.00 223 THR A O 1
ATOM 1702 N N . ASP A 1 224 ? 7.479 -10.060 0.991 1.00 95.44 224 ASP A N 1
ATOM 1703 C CA . ASP A 1 224 ? 7.032 -8.885 1.728 1.00 95.44 224 ASP A CA 1
ATOM 1704 C C . ASP A 1 224 ? 5.525 -8.915 2.010 1.00 95.44 224 ASP A C 1
ATOM 1706 O O . ASP A 1 224 ? 5.101 -8.687 3.146 1.00 95.44 224 ASP A O 1
ATOM 1710 N N . VAL A 1 225 ? 4.713 -9.256 1.007 1.00 95.88 225 VAL A N 1
ATOM 1711 C CA . VAL A 1 225 ? 3.259 -9.385 1.172 1.00 95.88 225 VAL A CA 1
ATOM 1712 C C . VAL A 1 225 ? 2.899 -10.558 2.083 1.00 95.88 225 VAL A C 1
ATOM 1714 O O . VAL A 1 225 ? 2.015 -10.425 2.930 1.00 95.88 225 VAL A O 1
ATOM 1717 N N . ALA A 1 226 ? 3.590 -11.694 1.963 1.00 95.25 226 ALA A N 1
ATOM 1718 C CA . ALA A 1 226 ? 3.388 -12.829 2.862 1.00 95.25 226 ALA A CA 1
ATOM 1719 C C . ALA A 1 226 ? 3.709 -12.459 4.322 1.00 95.25 226 ALA A C 1
ATOM 1721 O O . ALA A 1 226 ? 2.969 -12.829 5.237 1.00 95.25 226 ALA A O 1
ATOM 1722 N N . THR A 1 227 ? 4.770 -11.676 4.530 1.00 95.50 227 THR A N 1
ATOM 1723 C CA . THR A 1 227 ? 5.154 -11.144 5.843 1.00 95.50 227 THR A CA 1
ATOM 1724 C C . THR A 1 227 ? 4.083 -10.205 6.396 1.00 95.50 227 THR A C 1
ATOM 1726 O O . THR A 1 227 ? 3.688 -10.344 7.554 1.00 95.50 227 THR A O 1
ATOM 1729 N N . ASP A 1 228 ? 3.563 -9.291 5.574 1.00 95.75 228 ASP A N 1
ATOM 1730 C CA . ASP A 1 228 ? 2.491 -8.377 5.980 1.00 95.75 228 ASP A CA 1
ATOM 1731 C C . ASP A 1 228 ? 1.203 -9.129 6.327 1.00 95.75 228 ASP A C 1
ATOM 1733 O O . ASP A 1 228 ? 0.585 -8.849 7.354 1.00 95.75 228 ASP A O 1
ATOM 1737 N N . LEU A 1 229 ? 0.814 -10.122 5.522 1.00 96.31 229 LEU A N 1
ATOM 1738 C CA . LEU A 1 229 ? -0.358 -10.954 5.786 1.00 96.31 229 LEU A CA 1
ATOM 1739 C C . LEU A 1 229 ? -0.223 -11.709 7.115 1.00 96.31 229 LEU A C 1
ATOM 1741 O O . LEU A 1 229 ? -1.160 -11.718 7.917 1.00 96.31 229 LEU A O 1
ATOM 1745 N N . ALA A 1 230 ? 0.935 -12.321 7.369 1.00 95.69 230 ALA A N 1
ATOM 1746 C CA . ALA A 1 230 ? 1.201 -13.006 8.630 1.00 95.69 230 ALA A CA 1
ATOM 1747 C C . ALA A 1 230 ? 1.142 -12.036 9.820 1.00 95.69 230 ALA A C 1
ATOM 1749 O O . ALA A 1 230 ? 0.478 -12.326 10.816 1.00 95.69 230 ALA A O 1
ATOM 1750 N N . ALA A 1 231 ? 1.771 -10.863 9.699 1.00 94.94 231 ALA A N 1
ATOM 1751 C CA . ALA A 1 231 ? 1.777 -9.846 10.745 1.00 94.94 231 ALA A CA 1
ATOM 1752 C C . ALA A 1 231 ? 0.366 -9.324 11.058 1.00 94.94 231 ALA A C 1
ATOM 1754 O O . ALA A 1 231 ? -0.007 -9.242 12.227 1.00 94.94 231 ALA A O 1
ATOM 1755 N N . VAL A 1 232 ? -0.438 -9.026 10.031 1.00 96.44 232 VAL A N 1
ATOM 1756 C CA . VAL A 1 232 ? -1.827 -8.568 10.193 1.00 96.44 232 VAL A CA 1
ATOM 1757 C C . VAL A 1 232 ? -2.668 -9.627 10.900 1.00 96.44 232 VAL A C 1
ATOM 1759 O O . VAL A 1 232 ? -3.365 -9.301 11.856 1.00 96.44 232 VAL A O 1
ATOM 1762 N N . ARG A 1 233 ? -2.583 -10.899 10.487 1.00 95.88 233 ARG A N 1
ATOM 1763 C CA . ARG A 1 233 ? -3.349 -11.984 11.124 1.00 95.88 233 ARG A CA 1
ATOM 1764 C C . ARG A 1 233 ? -2.993 -12.156 12.598 1.00 95.88 233 ARG A C 1
ATOM 1766 O O . ARG A 1 233 ? -3.891 -12.229 13.430 1.00 95.88 233 ARG A O 1
ATOM 1773 N N . THR A 1 234 ? -1.700 -12.195 12.916 1.00 95.75 234 THR A N 1
ATOM 1774 C CA . THR A 1 234 ? -1.223 -12.332 14.299 1.00 95.75 234 THR A CA 1
ATOM 1775 C C . THR A 1 234 ? -1.663 -11.151 15.158 1.00 95.75 234 THR A C 1
ATOM 1777 O O . THR A 1 234 ? -2.136 -11.341 16.275 1.00 95.75 234 THR A O 1
ATOM 1780 N N . ALA A 1 235 ? -1.548 -9.928 14.638 1.00 93.88 235 ALA A N 1
ATOM 1781 C CA . ALA A 1 235 ? -1.913 -8.731 15.379 1.00 93.88 235 ALA A CA 1
ATOM 1782 C C . ALA A 1 235 ? -3.428 -8.622 15.611 1.00 93.88 235 ALA A C 1
ATOM 1784 O O . ALA A 1 235 ? -3.841 -8.214 16.694 1.00 93.88 235 ALA A O 1
ATOM 1785 N N . LEU A 1 236 ? -4.260 -9.003 14.636 1.00 94.12 236 LEU A N 1
ATOM 1786 C CA . LEU A 1 236 ? -5.715 -9.027 14.812 1.00 94.12 236 LEU A CA 1
ATOM 1787 C C . LEU A 1 236 ? -6.134 -10.054 15.868 1.00 94.12 236 LEU A C 1
ATOM 1789 O O . LEU A 1 236 ? -6.857 -9.688 16.786 1.00 94.12 236 LEU A O 1
ATOM 1793 N N . ALA A 1 237 ? -5.582 -11.271 15.827 1.00 94.38 237 ALA A N 1
ATOM 1794 C CA . ALA A 1 237 ? -5.855 -12.291 16.843 1.00 94.38 237 ALA A CA 1
ATOM 1795 C C . ALA A 1 237 ? -5.456 -11.836 18.261 1.00 94.38 237 ALA A C 1
ATOM 1797 O O . ALA A 1 237 ? -6.207 -12.038 19.213 1.00 94.38 237 ALA A O 1
ATOM 1798 N N . LEU A 1 238 ? -4.305 -11.164 18.397 1.00 93.25 238 LEU A N 1
ATOM 1799 C CA . LEU A 1 238 ? -3.893 -10.551 19.664 1.00 93.25 238 LEU A CA 1
ATOM 1800 C C . LEU A 1 238 ? -4.886 -9.470 20.122 1.00 93.25 238 LEU A C 1
ATOM 1802 O O . LEU A 1 238 ? -5.190 -9.366 21.309 1.00 93.25 238 LEU A O 1
ATOM 1806 N N . GLY A 1 239 ? -5.387 -8.660 19.187 1.00 93.00 239 GLY A N 1
ATOM 1807 C CA . GLY A 1 239 ? -6.406 -7.649 19.457 1.00 93.00 239 GLY A CA 1
ATOM 1808 C C . GLY A 1 239 ? -7.702 -8.265 19.976 1.00 93.00 239 GLY A C 1
ATOM 1809 O O . GLY A 1 239 ? -8.207 -7.819 21.004 1.00 93.00 239 GLY A O 1
ATOM 1810 N N . ASP A 1 240 ? -8.196 -9.312 19.316 1.00 91.69 240 ASP A N 1
ATOM 1811 C CA . ASP A 1 240 ? -9.409 -10.030 19.717 1.00 91.69 240 ASP A CA 1
ATOM 1812 C C . ASP A 1 240 ? -9.278 -10.591 21.135 1.00 91.69 240 ASP A C 1
ATOM 1814 O O . ASP A 1 240 ? -10.149 -10.366 21.976 1.00 91.69 240 ASP A O 1
ATOM 1818 N N . GLU A 1 241 ? -8.155 -11.249 21.434 1.00 92.88 241 GLU A N 1
ATOM 1819 C CA . GLU A 1 241 ? -7.870 -11.804 22.760 1.00 92.88 241 GLU A CA 1
ATOM 1820 C C . GLU A 1 241 ? -7.849 -10.713 23.840 1.00 92.88 241 GLU A C 1
ATOM 1822 O O . GLU A 1 241 ? -8.524 -10.822 24.867 1.00 92.88 241 GLU A O 1
ATOM 1827 N N . ARG A 1 242 ? -7.096 -9.632 23.608 1.00 92.31 242 ARG A N 1
ATOM 1828 C CA . ARG A 1 242 ? -6.895 -8.567 24.602 1.00 92.31 242 ARG A CA 1
ATOM 1829 C C . ARG A 1 242 ? -8.123 -7.677 24.787 1.00 92.31 242 ARG A C 1
ATOM 1831 O O . ARG A 1 242 ? -8.282 -7.083 25.854 1.00 92.31 242 ARG A O 1
ATOM 1838 N N . LEU A 1 243 ? -8.993 -7.572 23.782 1.00 91.31 243 LEU A N 1
ATOM 1839 C CA . LEU A 1 243 ? -10.188 -6.725 23.825 1.00 91.31 243 LEU A CA 1
ATOM 1840 C C . LEU A 1 243 ? -11.466 -7.467 24.224 1.00 91.31 243 LEU A C 1
ATOM 1842 O O . LEU A 1 243 ? -12.408 -6.800 24.653 1.00 91.31 243 LEU A O 1
ATOM 1846 N N . ALA A 1 244 ? -11.504 -8.804 24.166 1.00 85.75 244 ALA A N 1
ATOM 1847 C CA . ALA A 1 244 ? -12.698 -9.610 24.457 1.00 85.75 244 ALA A CA 1
ATOM 1848 C C . ALA A 1 244 ? -13.359 -9.318 25.824 1.00 85.75 244 ALA A C 1
ATOM 1850 O O . ALA A 1 244 ? -14.564 -9.505 25.978 1.00 85.75 244 ALA A O 1
ATOM 1851 N N . GLY A 1 245 ? -12.598 -8.834 26.813 1.00 73.12 245 GLY A N 1
ATOM 1852 C CA . GLY A 1 245 ? -13.100 -8.482 28.150 1.00 73.12 245 GLY A CA 1
ATOM 1853 C C . GLY A 1 245 ? -13.318 -6.985 28.406 1.00 73.12 245 GLY A C 1
ATOM 1854 O O . GLY A 1 245 ? -13.744 -6.604 29.498 1.00 73.12 245 GLY A O 1
ATOM 1855 N N . LEU A 1 246 ? -13.013 -6.110 27.444 1.00 75.00 246 LEU A N 1
ATOM 1856 C CA . LEU A 1 246 ? -12.995 -4.660 27.644 1.00 75.00 246 LEU A CA 1
ATOM 1857 C C . LEU A 1 246 ? -14.219 -3.994 27.003 1.00 75.00 246 LEU A C 1
ATOM 1859 O O . LEU A 1 246 ? -14.175 -3.494 25.885 1.00 75.00 246 LEU A O 1
ATOM 1863 N N . TYR A 1 247 ? -15.306 -3.876 27.769 1.00 65.56 247 TYR A N 1
ATOM 1864 C CA . TYR A 1 247 ? -16.577 -3.246 27.354 1.00 65.56 247 TYR A CA 1
ATOM 1865 C C . TYR A 1 247 ? -16.519 -1.736 27.056 1.00 65.56 247 TYR A C 1
ATOM 1867 O O . TYR A 1 247 ? -17.545 -1.088 26.858 1.00 65.56 247 TYR A O 1
ATOM 1875 N N . ALA A 1 248 ? -15.340 -1.121 27.063 1.00 67.69 248 ALA A N 1
ATOM 1876 C CA . ALA A 1 248 ? -15.245 0.331 27.096 1.00 67.69 248 ALA A CA 1
ATOM 1877 C C . ALA A 1 248 ? -15.486 1.024 25.747 1.00 67.69 248 ALA A C 1
ATOM 1879 O O . ALA A 1 248 ? -15.795 2.215 25.740 1.00 67.69 248 ALA A O 1
ATOM 1880 N N . SER A 1 249 ? -15.313 0.329 24.618 1.00 80.81 249 SER A N 1
ATOM 1881 C CA . SER A 1 249 ? -15.588 0.893 23.293 1.00 80.81 249 SER A CA 1
ATOM 1882 C C . SER A 1 249 ? -15.703 -0.191 22.226 1.00 80.81 249 SER A C 1
ATOM 1884 O O . SER A 1 249 ? -14.746 -0.923 21.986 1.00 80.81 249 SER A O 1
ATOM 1886 N N . SER A 1 250 ? -16.822 -0.213 21.501 1.00 88.94 250 SER A N 1
ATOM 1887 C CA . SER A 1 250 ? -16.992 -1.051 20.304 1.00 88.94 250 SER A CA 1
ATOM 1888 C C . SER A 1 250 ? -16.075 -0.646 19.143 1.00 88.94 250 SER A C 1
ATOM 1890 O O . SER A 1 250 ? -15.911 -1.409 18.200 1.00 88.94 250 SER A O 1
ATOM 1892 N N . GLN A 1 251 ? -15.455 0.538 19.210 1.00 94.19 251 GLN A N 1
ATOM 1893 C CA . GLN A 1 251 ? -14.536 1.046 18.186 1.00 94.19 251 GLN A CA 1
ATOM 1894 C C . GLN A 1 251 ? -13.069 0.674 18.452 1.00 94.19 251 GLN A C 1
ATOM 1896 O O . GLN A 1 251 ? -12.207 0.977 17.629 1.00 94.19 251 GLN A O 1
ATOM 1901 N N . ALA A 1 252 ? -12.749 0.041 19.588 1.00 95.12 252 ALA A N 1
ATOM 1902 C CA . ALA A 1 252 ? -11.373 -0.341 19.907 1.00 95.12 252 ALA A CA 1
ATOM 1903 C C . ALA A 1 252 ? -10.752 -1.307 18.871 1.00 95.12 252 ALA A C 1
ATOM 1905 O O . ALA A 1 252 ? -9.640 -1.011 18.430 1.00 95.12 252 ALA A O 1
ATOM 1906 N N . PRO A 1 253 ? -11.448 -2.361 18.388 1.00 94.69 253 PRO A N 1
ATOM 1907 C CA . PRO A 1 253 ? -10.903 -3.241 17.348 1.00 94.69 253 PRO A CA 1
ATOM 1908 C C . PRO A 1 253 ? -10.589 -2.499 16.040 1.00 94.69 253 PRO A C 1
ATOM 1910 O O . PRO A 1 253 ? -9.513 -2.663 15.469 1.00 94.69 253 PRO A O 1
ATOM 1913 N N . ALA A 1 254 ? -11.476 -1.594 15.611 1.00 95.44 254 ALA A N 1
ATOM 1914 C CA . ALA A 1 254 ? -11.264 -0.790 14.408 1.00 95.44 254 ALA A CA 1
ATOM 1915 C C . ALA A 1 254 ? -10.065 0.166 14.554 1.00 95.44 254 ALA A C 1
ATOM 1917 O O . ALA A 1 254 ? -9.239 0.276 13.648 1.00 95.44 254 ALA A O 1
ATOM 1918 N N . VAL A 1 255 ? -9.919 0.830 15.709 1.00 96.81 255 VAL A N 1
ATOM 1919 C CA . VAL A 1 255 ? -8.740 1.670 15.991 1.00 96.81 255 VAL A CA 1
ATOM 1920 C C . VAL A 1 255 ? -7.460 0.834 16.000 1.00 96.81 255 VAL A C 1
ATOM 1922 O O . VAL A 1 255 ? -6.459 1.279 15.439 1.00 96.81 255 VAL A O 1
ATOM 1925 N N . TRP A 1 256 ? -7.489 -0.363 16.593 1.00 96.81 256 TRP A N 1
ATOM 1926 C CA . TRP A 1 256 ? -6.347 -1.277 16.630 1.00 96.81 256 TRP A CA 1
ATOM 1927 C C . TRP A 1 256 ? -5.889 -1.652 15.219 1.00 96.81 256 TRP A C 1
ATOM 1929 O O . TRP A 1 256 ? -4.725 -1.443 14.869 1.00 96.81 256 TRP A O 1
ATOM 1939 N N . GLN A 1 257 ? -6.821 -2.099 14.376 1.00 95.75 257 GLN A N 1
ATOM 1940 C CA . GLN A 1 257 ? -6.558 -2.431 12.977 1.00 95.75 257 GLN A CA 1
ATOM 1941 C C . GLN A 1 257 ? -5.951 -1.254 12.198 1.00 95.75 257 GLN A C 1
ATOM 1943 O O . GLN A 1 257 ? -5.012 -1.438 11.420 1.00 95.75 257 GLN A O 1
ATOM 1948 N N . LEU A 1 258 ? -6.441 -0.028 12.410 1.00 96.94 258 LEU A N 1
ATOM 1949 C CA . LEU A 1 258 ? -5.891 1.145 11.731 1.00 96.94 258 LEU A CA 1
ATOM 1950 C C . LEU A 1 258 ? -4.433 1.404 12.109 1.00 96.94 258 LEU A C 1
ATOM 1952 O O . LEU A 1 258 ? -3.594 1.553 11.219 1.00 96.94 258 LEU A O 1
ATOM 1956 N N . ILE A 1 259 ? -4.113 1.445 13.403 1.00 96.44 259 ILE A N 1
ATOM 1957 C CA . ILE A 1 259 ? -2.757 1.801 13.837 1.00 96.44 259 ILE A CA 1
ATOM 1958 C C . ILE A 1 259 ? -1.736 0.692 13.556 1.00 96.44 259 ILE A C 1
ATOM 1960 O O . ILE A 1 259 ? -0.571 1.001 13.297 1.00 96.44 259 ILE A O 1
ATOM 1964 N N . LEU A 1 260 ? -2.156 -0.582 13.550 1.00 94.25 260 LEU A N 1
ATOM 1965 C CA . LEU A 1 260 ? -1.268 -1.710 13.253 1.00 94.25 260 LEU A CA 1
ATOM 1966 C C . LEU A 1 260 ? -0.923 -1.779 11.757 1.00 94.25 260 LEU A C 1
ATOM 1968 O O . LEU A 1 260 ? 0.244 -1.973 11.391 1.00 94.25 260 LEU A O 1
ATOM 1972 N N . SER A 1 261 ? -1.921 -1.573 10.891 1.00 95.44 261 SER A N 1
ATOM 1973 C CA . SER A 1 261 ? -1.767 -1.758 9.448 1.00 95.44 261 SER A CA 1
ATOM 1974 C C . SER A 1 261 ? -1.338 -0.485 8.724 1.00 95.44 261 SER A C 1
ATOM 1976 O O . SER A 1 261 ? -0.416 -0.531 7.914 1.00 95.44 261 SER A O 1
ATOM 1978 N N . LEU A 1 262 ? -1.971 0.657 9.009 1.00 95.19 262 LEU A N 1
ATOM 1979 C CA . LEU A 1 262 ? -1.688 1.919 8.314 1.00 95.19 262 LEU A CA 1
ATOM 1980 C C . LEU A 1 262 ? -0.516 2.682 8.950 1.00 95.19 262 LEU A C 1
ATOM 1982 O O . LEU A 1 262 ? 0.253 3.339 8.247 1.00 95.19 262 LEU A O 1
ATOM 1986 N N . GLY A 1 263 ? -0.362 2.560 10.269 1.00 93.81 263 GLY A N 1
ATOM 1987 C CA . GLY A 1 263 ? 0.642 3.257 11.071 1.00 93.81 263 GLY A CA 1
ATOM 1988 C C . GLY A 1 263 ? 0.031 4.244 12.074 1.00 93.81 263 GLY A C 1
ATOM 1989 O O . GLY A 1 263 ? -1.190 4.381 12.152 1.00 93.81 263 GLY A O 1
ATOM 1990 N N . PRO A 1 264 ? 0.864 4.955 12.853 1.00 95.06 264 PRO A N 1
ATOM 1991 C CA . PRO A 1 264 ? 0.417 5.770 13.975 1.00 95.06 264 PRO A CA 1
ATOM 1992 C C . PRO A 1 264 ? -0.538 6.898 13.582 1.00 95.06 264 PRO A C 1
ATOM 1994 O O . PRO A 1 264 ? -0.311 7.645 12.621 1.00 95.06 264 PRO A O 1
ATOM 1997 N N . LEU A 1 265 ? -1.602 7.060 14.364 1.00 96.62 265 LEU A N 1
ATOM 1998 C CA . LEU A 1 265 ? -2.630 8.080 14.158 1.00 96.62 265 LEU A CA 1
ATOM 1999 C C . LEU A 1 265 ? -2.951 8.786 15.473 1.00 96.62 265 LEU A C 1
ATOM 2001 O O . LEU A 1 265 ? -3.120 8.161 16.517 1.00 96.62 265 LEU A O 1
ATOM 2005 N N . THR A 1 266 ? -3.074 10.107 15.429 1.00 97.00 266 THR A N 1
ATOM 2006 C CA . THR A 1 266 ? -3.622 10.889 16.539 1.00 97.00 266 THR A CA 1
ATOM 2007 C C . THR A 1 266 ? -5.111 10.594 16.701 1.00 97.00 266 THR A C 1
ATOM 2009 O O . THR A 1 266 ? -5.804 10.193 15.763 1.00 97.00 266 THR A O 1
ATOM 2012 N N . ARG A 1 267 ? -5.659 10.883 17.883 1.00 96.94 267 ARG A N 1
ATOM 2013 C CA . ARG A 1 267 ? -7.097 10.710 18.163 1.00 96.94 267 ARG A CA 1
ATOM 2014 C C . ARG A 1 267 ? -7.996 11.501 17.209 1.00 96.94 267 ARG A C 1
ATOM 2016 O O . ARG A 1 267 ? -9.091 11.053 16.889 1.00 96.94 267 ARG A O 1
ATOM 2023 N N . ALA A 1 268 ? -7.543 12.670 16.755 1.00 97.31 268 ALA A N 1
ATOM 2024 C CA . ALA A 1 268 ? -8.283 13.478 15.790 1.00 97.31 268 ALA A CA 1
ATOM 2025 C C . ALA A 1 268 ? -8.302 12.836 14.395 1.00 97.31 268 ALA A C 1
ATOM 2027 O O . ALA A 1 268 ? -9.315 12.904 13.706 1.00 97.31 268 ALA A O 1
ATOM 2028 N N . GLU A 1 269 ? -7.205 12.200 13.985 1.00 98.12 269 GLU A N 1
ATOM 2029 C CA . GLU A 1 269 ? -7.135 11.488 12.707 1.00 98.12 269 GLU A CA 1
ATOM 2030 C C . GLU A 1 269 ? -7.920 10.178 12.758 1.00 98.12 269 GLU A C 1
ATOM 2032 O O . GLU A 1 269 ? -8.635 9.879 11.811 1.00 98.12 269 GLU A O 1
ATOM 2037 N N . LEU A 1 270 ? -7.875 9.452 13.880 1.00 98.06 270 LEU A N 1
ATOM 2038 C CA . LEU A 1 270 ? -8.725 8.280 14.120 1.00 98.06 270 LEU A CA 1
ATOM 2039 C C . LEU A 1 270 ? -10.215 8.634 14.050 1.00 98.06 270 LEU A C 1
ATOM 2041 O O . LEU A 1 270 ? -10.984 7.925 13.411 1.00 98.06 270 LEU A O 1
ATOM 2045 N N . ALA A 1 271 ? -10.610 9.753 14.667 1.00 98.19 271 ALA A N 1
ATOM 2046 C CA . ALA A 1 271 ? -11.984 10.246 14.617 1.00 98.19 271 ALA A CA 1
ATOM 2047 C C . ALA A 1 271 ? -12.453 10.496 13.176 1.00 98.19 271 ALA A C 1
ATOM 2049 O O . ALA A 1 271 ? -13.544 10.076 12.814 1.00 98.19 271 ALA A O 1
ATOM 2050 N N . ARG A 1 272 ? -11.613 11.119 12.337 1.00 98.19 272 ARG A N 1
ATOM 2051 C CA . ARG A 1 272 ? -11.940 11.338 10.919 1.00 98.19 272 ARG A CA 1
ATOM 2052 C C . ARG A 1 272 ? -11.937 10.052 10.098 1.00 98.19 272 ARG A C 1
ATOM 2054 O O . ARG A 1 272 ? -12.813 9.871 9.268 1.00 98.19 272 ARG A O 1
ATOM 2061 N N . ALA A 1 273 ? -10.963 9.171 10.321 1.00 97.12 273 ALA A N 1
ATOM 2062 C CA . ALA A 1 273 ? -10.826 7.922 9.574 1.00 97.12 273 ALA A CA 1
ATOM 2063 C C . ALA A 1 273 ? -12.026 6.985 9.768 1.00 97.12 273 ALA A C 1
ATOM 2065 O O . ALA A 1 273 ? -12.426 6.300 8.832 1.00 97.12 273 ALA A O 1
ATOM 2066 N N . LEU A 1 274 ? -12.570 6.954 10.987 1.00 96.38 274 LEU A N 1
ATOM 2067 C CA . LEU A 1 274 ? -13.693 6.098 11.371 1.00 96.38 274 LEU A CA 1
ATOM 2068 C C . LEU A 1 274 ? -15.050 6.813 11.321 1.00 96.38 274 LEU A C 1
ATOM 2070 O O . LEU A 1 274 ? -16.054 6.189 11.641 1.00 96.38 274 LEU A O 1
ATOM 2074 N N . ASP A 1 275 ? -15.076 8.100 10.964 1.00 96.94 275 ASP A N 1
ATOM 2075 C CA . ASP A 1 275 ? -16.270 8.955 11.011 1.00 96.94 275 ASP A CA 1
ATOM 2076 C C . ASP A 1 275 ? -16.994 8.910 12.374 1.00 96.94 275 ASP A C 1
ATOM 2078 O O . ASP A 1 275 ? -18.197 8.686 12.499 1.00 96.94 275 ASP A O 1
ATOM 2082 N N . VAL A 1 276 ? -16.222 9.090 13.449 1.00 96.62 276 VAL A N 1
ATOM 2083 C CA . VAL A 1 276 ? -16.722 9.099 14.830 1.00 96.62 276 VAL A CA 1
ATOM 2084 C C . VAL A 1 276 ? -16.332 10.380 15.553 1.00 96.62 276 VAL A C 1
ATOM 2086 O O . VAL A 1 276 ? -15.433 11.124 15.162 1.00 96.62 276 VAL A O 1
ATOM 2089 N N . THR A 1 277 ? -16.973 10.638 16.691 1.00 96.69 277 THR A N 1
ATOM 2090 C CA . THR A 1 277 ? -16.606 11.793 17.514 1.00 96.69 277 THR A CA 1
ATOM 2091 C C . THR A 1 277 ? -15.189 11.652 18.084 1.00 96.69 277 THR A C 1
ATOM 2093 O O . THR A 1 277 ? -14.721 10.553 18.399 1.00 96.69 277 THR A O 1
ATOM 2096 N N . ARG A 1 278 ? -14.522 12.788 18.343 1.00 95.12 278 ARG A N 1
ATOM 2097 C CA . ARG A 1 278 ? -13.231 12.812 19.061 1.00 95.12 278 ARG A CA 1
ATOM 2098 C C . ARG A 1 278 ? -13.304 12.086 20.409 1.00 95.12 278 ARG A C 1
ATOM 2100 O O . ARG A 1 278 ? -12.332 11.446 20.805 1.00 95.12 278 ARG A O 1
ATOM 2107 N N . ARG A 1 279 ? -14.454 12.147 21.097 1.00 95.69 279 ARG A N 1
ATOM 2108 C CA . ARG A 1 279 ? -14.690 11.447 22.369 1.00 95.69 279 ARG A CA 1
ATOM 2109 C C . ARG A 1 279 ? -14.652 9.933 22.172 1.00 95.69 279 ARG A C 1
ATOM 2111 O O . ARG A 1 279 ? -13.928 9.263 22.900 1.00 95.69 279 ARG A O 1
ATOM 2118 N N . THR A 1 280 ? -15.359 9.419 21.169 1.00 95.75 280 THR A N 1
ATOM 2119 C CA . THR A 1 280 ? -15.380 7.990 20.825 1.00 95.75 280 THR A CA 1
ATOM 2120 C C . THR A 1 280 ? -13.983 7.482 20.459 1.00 95.75 280 THR A C 1
ATOM 2122 O O . THR A 1 280 ? -13.534 6.476 21.006 1.00 95.75 280 THR A O 1
ATOM 2125 N N . ALA A 1 281 ? -13.247 8.217 19.616 1.00 96.19 281 ALA A N 1
ATOM 2126 C CA . ALA A 1 281 ? -11.864 7.874 19.275 1.00 96.19 281 ALA A CA 1
ATOM 2127 C C . ALA A 1 281 ? -10.939 7.884 20.507 1.00 96.19 281 ALA A C 1
ATOM 2129 O O . ALA A 1 281 ? -10.068 7.029 20.649 1.00 96.19 281 ALA A O 1
ATOM 2130 N N . SER A 1 282 ? -11.153 8.820 21.439 1.00 95.75 282 SER A N 1
ATOM 2131 C CA . SER A 1 282 ? -10.387 8.896 22.690 1.00 95.75 282 SER A CA 1
ATOM 2132 C C . SER A 1 282 ? -10.688 7.725 23.626 1.00 95.75 282 SER A C 1
ATOM 2134 O O . SER A 1 282 ? -9.764 7.174 24.217 1.00 95.75 282 SER A O 1
ATOM 2136 N N . GLN A 1 283 ? -11.955 7.314 23.730 1.00 95.56 283 GLN A N 1
ATOM 2137 C CA . GLN A 1 283 ? -12.366 6.142 24.507 1.00 95.56 283 GLN A CA 1
ATOM 2138 C C . GLN A 1 283 ? -11.786 4.847 23.933 1.00 95.56 283 GLN A C 1
ATOM 2140 O O . GLN A 1 283 ? -11.294 4.019 24.694 1.00 95.56 283 GLN A O 1
ATOM 2145 N N . ALA A 1 284 ? -11.787 4.694 22.605 1.00 95.75 284 ALA A N 1
ATOM 2146 C CA . ALA A 1 284 ? -11.144 3.566 21.934 1.00 95.75 284 ALA A CA 1
ATOM 2147 C C . ALA A 1 284 ? -9.626 3.549 22.181 1.00 95.75 284 ALA A C 1
ATOM 2149 O O . ALA A 1 284 ? -9.095 2.529 22.606 1.00 95.75 284 ALA A O 1
ATOM 2150 N N . ALA A 1 285 ? -8.939 4.688 22.030 1.00 95.50 285 ALA A N 1
ATOM 2151 C CA . ALA A 1 285 ? -7.508 4.794 22.326 1.00 95.50 285 ALA A CA 1
ATOM 2152 C C . ALA A 1 285 ? -7.180 4.421 23.785 1.00 95.50 285 ALA A C 1
ATOM 2154 O O . ALA A 1 285 ? -6.225 3.696 24.035 1.00 95.50 285 ALA A O 1
ATOM 2155 N N . ALA A 1 286 ? -8.000 4.864 24.744 1.00 94.75 286 ALA A N 1
ATOM 2156 C CA . ALA A 1 286 ? -7.846 4.509 26.157 1.00 94.75 286 ALA A CA 1
ATOM 2157 C C . ALA A 1 286 ? -8.204 3.043 26.466 1.00 94.75 286 ALA A C 1
ATOM 2159 O O . ALA A 1 286 ? -7.802 2.513 27.500 1.00 94.75 286 ALA A O 1
ATOM 2160 N N . ALA A 1 287 ? -9.009 2.384 25.628 1.00 95.00 287 ALA A N 1
ATOM 2161 C CA . ALA A 1 287 ? -9.235 0.945 25.731 1.00 95.00 287 ALA A CA 1
ATOM 2162 C C . ALA A 1 287 ? -8.000 0.164 25.263 1.00 95.00 287 ALA A C 1
ATOM 2164 O O . ALA A 1 287 ? -7.607 -0.770 25.949 1.00 95.00 287 ALA A O 1
ATOM 2165 N N . LEU A 1 288 ? -7.352 0.589 24.170 1.00 95.50 288 LEU A N 1
ATOM 2166 C CA . LEU A 1 288 ? -6.117 -0.038 23.680 1.00 95.50 288 LEU A CA 1
ATOM 2167 C C . LEU A 1 288 ? -4.938 0.128 24.643 1.00 95.50 288 LEU A C 1
ATOM 2169 O O . LEU A 1 288 ? -4.188 -0.820 24.843 1.00 95.50 288 LEU A O 1
ATOM 2173 N N . ASP A 1 289 ? -4.804 1.301 25.260 1.00 94.31 289 ASP A N 1
ATOM 2174 C CA . ASP A 1 289 ? -3.789 1.563 26.288 1.00 94.31 289 ASP A CA 1
ATOM 2175 C C . ASP A 1 289 ? -3.991 0.661 27.516 1.00 94.31 289 ASP A C 1
ATOM 2177 O O . ASP A 1 289 ? -3.075 -0.031 27.947 1.00 94.31 289 ASP A O 1
ATOM 2181 N N . ARG A 1 290 ? -5.233 0.535 28.008 1.00 93.31 290 ARG A N 1
ATOM 2182 C CA . ARG A 1 290 ? -5.566 -0.398 29.103 1.00 93.31 290 ARG A CA 1
ATOM 2183 C C . ARG A 1 290 ? -5.398 -1.873 28.744 1.00 93.31 290 ARG A C 1
ATOM 2185 O O . ARG A 1 290 ? -5.208 -2.684 29.644 1.00 93.31 290 ARG A O 1
ATOM 2192 N N . ALA A 1 291 ? -5.510 -2.216 27.464 1.00 93.00 291 ALA A N 1
ATOM 2193 C CA . ALA A 1 291 ? -5.294 -3.567 26.953 1.00 93.00 291 ALA A CA 1
ATOM 2194 C C . ALA A 1 291 ? -3.805 -3.901 26.740 1.00 93.00 291 ALA A C 1
ATOM 2196 O O . ALA A 1 291 ? -3.490 -5.024 26.335 1.00 93.00 291 ALA A O 1
ATOM 2197 N N . ASP A 1 292 ? -2.910 -2.931 26.977 1.00 92.88 292 ASP A N 1
ATOM 2198 C CA . ASP A 1 292 ? -1.477 -3.020 26.683 1.00 92.88 292 ASP A CA 1
ATOM 2199 C C . ASP A 1 292 ? -1.207 -3.339 25.198 1.00 92.88 292 ASP A C 1
ATOM 2201 O O . ASP A 1 292 ? -0.313 -4.101 24.838 1.00 92.88 292 ASP A O 1
ATOM 2205 N N . LEU A 1 293 ? -2.039 -2.781 24.310 1.00 94.19 293 LEU A N 1
ATOM 2206 C CA . LEU A 1 293 ? -1.910 -2.938 22.857 1.00 94.19 293 LEU A CA 1
ATOM 2207 C C . LEU A 1 293 ? -1.207 -1.745 22.207 1.00 94.19 293 LEU A C 1
ATOM 2209 O O . LEU A 1 293 ? -0.488 -1.898 21.219 1.00 94.19 293 LEU A O 1
ATOM 2213 N N . ALA A 1 294 ? -1.442 -0.536 22.717 1.00 95.75 294 ALA A N 1
ATOM 2214 C CA . ALA A 1 294 ? -0.987 0.689 22.077 1.00 95.75 294 ALA A CA 1
ATOM 2215 C C . ALA A 1 294 ? -0.685 1.783 23.092 1.00 95.75 294 ALA A C 1
ATOM 2217 O O . ALA A 1 294 ? -1.362 1.895 24.105 1.00 95.75 294 ALA A O 1
ATOM 2218 N N . THR A 1 295 ? 0.276 2.642 22.770 1.00 95.81 295 THR A N 1
ATOM 2219 C CA . THR A 1 295 ? 0.650 3.785 23.604 1.00 95.81 295 THR A CA 1
ATOM 2220 C C . THR A 1 295 ? 0.775 5.056 22.767 1.00 95.81 295 THR A C 1
ATOM 2222 O O . THR A 1 295 ? 0.859 5.010 21.535 1.00 95.81 295 THR A O 1
ATOM 2225 N N . LEU A 1 296 ? 0.751 6.216 23.423 1.00 94.62 296 LEU A N 1
ATOM 2226 C CA . LEU A 1 296 ? 0.986 7.492 22.755 1.00 94.62 296 LEU A CA 1
ATOM 2227 C C . LEU A 1 296 ? 2.483 7.721 22.586 1.00 94.62 296 LEU A C 1
ATOM 2229 O O . LEU A 1 296 ? 3.235 7.730 23.560 1.00 94.62 296 LEU A O 1
ATOM 2233 N N . ARG A 1 297 ? 2.902 7.994 21.354 1.00 92.00 297 ARG A N 1
ATOM 2234 C CA . ARG A 1 297 ? 4.273 8.402 21.070 1.00 92.00 297 ARG A CA 1
ATOM 2235 C C . ARG A 1 297 ? 4.574 9.768 21.704 1.00 92.00 297 ARG A C 1
ATOM 2237 O O . ARG A 1 297 ? 3.753 10.690 21.605 1.00 92.00 297 ARG A O 1
ATOM 2244 N N . PRO A 1 298 ? 5.752 9.930 22.332 1.00 86.94 298 PRO A N 1
ATOM 2245 C CA . PRO A 1 298 ? 6.255 11.243 22.715 1.00 86.94 298 PRO A CA 1
ATOM 2246 C C . PRO A 1 298 ? 6.419 12.145 21.483 1.00 86.94 298 PRO A C 1
ATOM 2248 O O . PRO A 1 298 ? 6.843 11.684 20.426 1.00 86.94 298 PRO A O 1
ATOM 2251 N N . GLY A 1 299 ? 6.102 13.433 21.621 1.00 86.31 299 GLY A N 1
ATOM 2252 C CA . GLY A 1 299 ? 6.251 14.432 20.557 1.00 86.31 299 GLY A CA 1
ATOM 2253 C C . GLY A 1 299 ? 4.969 14.680 19.762 1.00 86.31 299 GLY A C 1
ATOM 2254 O O . GLY A 1 299 ? 4.390 15.756 19.873 1.00 86.31 299 GLY A O 1
ATOM 2255 N N . ASP A 1 300 ? 4.508 13.701 18.980 1.00 88.06 300 ASP A N 1
ATOM 2256 C CA . ASP A 1 300 ? 3.365 13.877 18.064 1.00 88.06 300 ASP A CA 1
ATOM 2257 C C . ASP A 1 300 ? 2.011 13.409 18.630 1.00 88.06 300 ASP A C 1
ATOM 2259 O O . ASP A 1 300 ? 0.964 13.639 18.017 1.00 88.06 300 ASP A O 1
ATOM 2263 N N . HIS A 1 301 ? 2.020 12.761 19.801 1.00 91.62 301 HIS A N 1
ATOM 2264 C CA . HIS A 1 301 ? 0.845 12.183 20.457 1.00 91.62 301 HIS A CA 1
ATOM 2265 C C . HIS A 1 301 ? 0.039 11.227 19.558 1.00 91.62 301 HIS A C 1
ATOM 2267 O O . HIS A 1 301 ? -1.174 11.053 19.745 1.00 91.62 301 HIS A O 1
ATOM 2273 N N . ALA A 1 302 ? 0.691 10.608 18.573 1.00 94.69 302 ALA A N 1
ATOM 2274 C CA . ALA A 1 302 ? 0.088 9.570 17.761 1.00 94.69 302 ALA A CA 1
ATOM 2275 C C . ALA A 1 302 ? -0.003 8.272 18.570 1.00 94.69 302 ALA A C 1
ATOM 2277 O O . ALA A 1 302 ? 0.935 7.880 19.264 1.00 94.69 302 ALA A O 1
ATOM 2278 N N . LEU A 1 303 ? -1.145 7.596 18.478 1.00 96.25 303 LEU A N 1
ATOM 2279 C CA . LEU A 1 303 ? -1.318 6.265 19.034 1.00 96.25 303 LEU A CA 1
ATOM 2280 C C . LEU A 1 303 ? -0.585 5.270 18.132 1.00 96.25 303 LEU A C 1
ATOM 2282 O O . LEU A 1 303 ? -0.855 5.221 16.930 1.00 96.25 303 LEU A O 1
ATOM 2286 N N . ALA A 1 304 ? 0.335 4.502 18.705 1.00 94.62 304 ALA A N 1
ATOM 2287 C CA . ALA A 1 304 ? 1.128 3.501 18.004 1.00 94.62 304 ALA A CA 1
ATOM 2288 C C . ALA A 1 304 ? 1.042 2.152 18.731 1.00 94.62 304 ALA A C 1
ATOM 2290 O O . ALA A 1 304 ? 0.939 2.143 19.961 1.00 94.62 304 ALA A O 1
ATOM 2291 N N . PRO A 1 305 ? 1.102 1.020 18.007 1.00 93.56 305 PRO A N 1
ATOM 2292 C CA . PRO A 1 305 ? 1.218 -0.290 18.636 1.00 93.56 305 PRO A CA 1
ATOM 2293 C C . PRO A 1 305 ? 2.427 -0.348 19.572 1.00 93.56 305 PRO A C 1
ATOM 2295 O O . PRO A 1 305 ? 3.510 0.123 19.217 1.00 93.56 305 PRO A O 1
ATOM 2298 N N . ILE A 1 306 ? 2.258 -0.960 20.742 1.00 91.31 306 ILE A N 1
ATOM 2299 C CA . ILE A 1 306 ? 3.396 -1.355 21.570 1.00 91.31 306 ILE A CA 1
ATOM 2300 C C . ILE A 1 306 ? 4.066 -2.501 20.816 1.00 91.31 306 ILE A C 1
ATOM 2302 O O . ILE A 1 306 ? 3.439 -3.523 20.535 1.00 91.31 306 ILE A O 1
ATOM 2306 N N . ALA A 1 307 ? 5.319 -2.314 20.395 1.00 68.69 307 ALA A N 1
ATOM 2307 C CA . ALA A 1 307 ? 6.061 -3.406 19.784 1.00 68.69 307 ALA A CA 1
ATOM 2308 C C . ALA A 1 307 ? 6.101 -4.558 20.794 1.00 68.69 307 ALA A C 1
ATOM 2310 O O . ALA A 1 307 ? 6.517 -4.340 21.934 1.00 68.69 307 ALA A O 1
ATOM 2311 N N . ALA A 1 308 ? 5.680 -5.763 20.391 1.00 42.41 308 ALA A N 1
ATOM 2312 C CA . ALA A 1 308 ? 5.932 -6.945 21.205 1.00 42.41 308 ALA A CA 1
ATOM 2313 C C . ALA A 1 308 ? 7.427 -6.927 21.569 1.00 42.41 308 ALA A C 1
ATOM 2315 O O . ALA A 1 308 ? 8.245 -6.733 20.656 1.00 42.41 308 ALA A O 1
ATOM 2316 N N . PRO A 1 309 ? 7.809 -7.047 22.856 1.00 29.22 309 PRO A N 1
ATOM 2317 C CA . PRO A 1 309 ? 9.213 -7.154 23.206 1.00 29.22 309 PRO A CA 1
ATOM 2318 C C . PRO A 1 309 ? 9.775 -8.304 22.377 1.00 29.22 309 PRO A C 1
ATOM 2320 O O . PRO A 1 309 ? 9.274 -9.428 22.441 1.00 29.22 309 PRO A O 1
ATOM 2323 N N . ARG A 1 310 ? 10.746 -7.996 21.510 1.00 26.77 310 ARG A N 1
ATOM 2324 C CA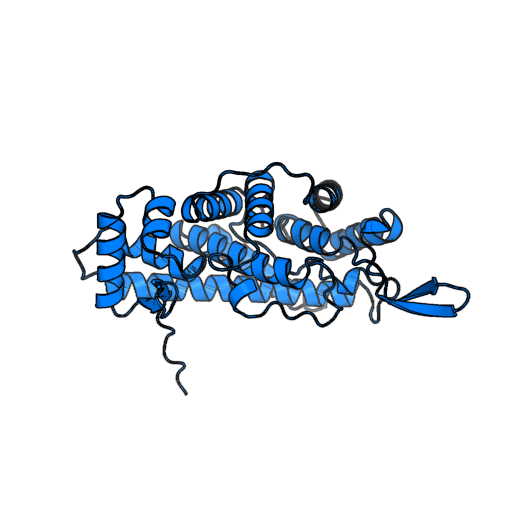 . ARG A 1 310 ? 11.463 -9.026 20.764 1.00 26.77 310 ARG A CA 1
ATOM 2325 C C . ARG A 1 310 ? 12.021 -9.972 21.818 1.00 26.77 310 ARG A C 1
ATOM 2327 O O . ARG A 1 310 ? 12.795 -9.527 22.660 1.00 26.77 310 ARG A O 1
ATOM 2334 N N . ALA A 1 311 ? 11.564 -11.222 21.812 1.00 24.34 311 ALA A N 1
ATOM 2335 C CA . ALA A 1 311 ? 12.190 -12.257 22.611 1.00 24.34 311 ALA A CA 1
ATOM 2336 C C . ALA A 1 311 ? 13.657 -12.318 22.173 1.00 24.34 311 ALA A C 1
ATOM 2338 O O . ALA A 1 311 ? 13.937 -12.515 20.987 1.00 24.34 311 ALA A O 1
ATOM 2339 N N . SER A 1 312 ? 14.536 -11.999 23.117 1.00 28.09 312 SER A N 1
ATOM 2340 C CA . SER A 1 312 ? 15.990 -12.080 23.011 1.00 28.09 312 SER A CA 1
ATOM 2341 C C . SER A 1 312 ? 16.449 -13.485 22.647 1.00 28.09 312 SER A C 1
ATOM 2343 O O . SER A 1 312 ? 15.826 -14.445 23.156 1.00 28.09 312 SER A O 1
#

Secondary structure (DSSP, 8-state):
-PPPPPHHHHHHHHHHHHGGG--HHHHHHHHHHHHHHHHHHHHHHS--TT--TT---HHHHT-TTT-S-HHHHHHHHHHHHHHS-HHHHHHHHHHHHHHT------GGGHHHHHHHHHHHHTPSPSSHHHHHHHHHHHHHHT-GGG-B--EEEEEETTEEEEEEPPP-THHHHHHHHHT-GGGGT-TT-S---TTSS-GGGGBSS-SS-HHHHHHHHHHHHHHHHHHHHHHHHHHHHHHHHHHTT-TT-TTHHHHHHHHHHT--B-HHHHHHHTT--HHHHHHHHHHHHHTTSEEEPTTT--EEEPPPP---

Sequence (312 aa):
MAPSPPPWQLALARLEGALPFLGAEVGQGLALASLRRLWRVHVRDFPQENQGPEHNPGLEAAELTRSWYANERRDFLSWIGRRGSPPLARAARLALAAKGTTESFTSACDPADRALARLDALLPARDPLATLEEWLEQLRDDEIDFLELGSEEVVIEGKVFQRFAARGSAWAASLAAAMRPHVFGLGAAPLALAGLAPRSLFKADLERPLSALLTSAIDAAATDVATDLAAVRTALALGDERLAGLYASSQAPAVWQLILSLGPLTRAELARALDVTRRTASQAAAALDRADLATLRPGDHALAPIAAPRAS